Protein AF-G9K503-F1 (afdb_monomer_lite)

Foldseek 3Di:
DLLDPDVVVLLVVLVVLLVCLLVDDDPPQDDPDDVVVVVVVVVCCVVVPPPDDDPDPPPPPPCPPVNDDDPQADQDDADDDSSSLVSLLVVLVVLVVCCVPPPDPSSVLSSLLSLLVCCVSPPCLRSVSSQLNDDDDDDDDPPPRPCRLLVSLVSLLVLLPDPPNVVPVNSNVSSLSNNSNSLNSCLNPFFDDPPPPPPDPDDDDDPDDDQPNRGNDPSCRVSCVSSVVSVVVVVVVVVCVVVVNDDDDPPPPPPPPPPDDPPPDDDDDDDDDDDDDDDDDD

Sequence (282 aa):
LLGDEDPRVRHVAAAALIRLVPKLFYKCDQGQADPVVAVARDQSSVYLKLLMHETQPPSHFSVSTITRIYRGYNLLPTMTDVTVENNLSRVIAAVSRELVTSTTRALTFGCCEALCLLSTAFPVCIWSLGWHCGVPPLSASDELRKSCTVGMATMILTLLSSAWFPLDLSAHQDALILAGNLLAASAPKSLRSSWTSEEEVSPATAKQEEVWPALGDRTLVPMVEQLFSHLLKVINICAHVLDDVAPGPAIKAALPSLTNPPSLSPIRRKGKEKEPGEPASV

Organism: Mustela putorius furo (NCBI:txid9669)

Structure (mmCIF, N/CA/C/O backbone):
data_AF-G9K503-F1
#
_entry.id   AF-G9K503-F1
#
loop_
_atom_site.group_PDB
_atom_site.id
_atom_site.type_symbol
_atom_site.label_atom_id
_atom_site.label_alt_id
_atom_site.label_comp_id
_atom_site.label_asym_id
_atom_site.label_entity_id
_atom_site.label_seq_id
_atom_site.pdbx_PDB_ins_code
_atom_site.Cartn_x
_atom_site.Cartn_y
_atom_site.Cartn_z
_atom_site.occupancy
_atom_site.B_iso_or_equiv
_atom_site.auth_seq_id
_atom_site.auth_comp_id
_atom_site.auth_asym_id
_atom_site.auth_atom_id
_atom_site.pdbx_PDB_model_num
ATOM 1 N N . LEU A 1 1 ? -8.432 5.454 -14.906 1.00 96.81 1 LEU A N 1
ATOM 2 C CA . LEU A 1 1 ? -8.876 4.087 -14.550 1.00 96.81 1 LEU A CA 1
ATOM 3 C C . LEU A 1 1 ? -8.738 3.793 -13.059 1.00 96.81 1 LEU A C 1
ATOM 5 O O . LEU A 1 1 ? -9.652 3.208 -12.512 1.00 96.81 1 LEU A O 1
ATOM 9 N N . LEU A 1 2 ? -7.673 4.228 -12.367 1.00 97.62 2 LEU A N 1
ATOM 10 C CA . LEU A 1 2 ? -7.653 4.116 -10.896 1.00 97.62 2 LEU A CA 1
ATOM 11 C C . LEU A 1 2 ? -8.760 4.937 -10.211 1.00 97.62 2 LEU A C 1
ATOM 13 O O . LEU A 1 2 ? -9.269 4.519 -9.187 1.00 97.62 2 LEU A O 1
ATOM 17 N N . GLY A 1 3 ? -9.171 6.067 -10.792 1.00 97.69 3 GLY A N 1
ATOM 18 C CA . GLY A 1 3 ? -10.336 6.837 -10.337 1.00 97.69 3 GLY A CA 1
ATOM 19 C C . GLY A 1 3 ? -11.653 6.479 -11.019 1.00 97.69 3 GLY A C 1
ATOM 20 O O . GLY A 1 3 ? -12.504 7.349 -11.135 1.00 97.69 3 GLY A O 1
ATOM 21 N N . ASP A 1 4 ? -11.792 5.262 -11.549 1.00 98.19 4 ASP A N 1
ATOM 22 C CA . ASP A 1 4 ? -13.062 4.810 -12.129 1.00 98.19 4 ASP A CA 1
ATOM 23 C C . ASP A 1 4 ? -14.096 4.535 -11.028 1.00 98.19 4 ASP A C 1
ATOM 25 O O . ASP A 1 4 ? -13.736 4.087 -9.938 1.00 98.19 4 ASP A O 1
ATOM 29 N N . GLU A 1 5 ? -15.376 4.781 -11.294 1.00 96.75 5 GLU A N 1
ATOM 30 C CA . GLU A 1 5 ? -16.448 4.541 -10.323 1.00 96.75 5 GLU A CA 1
ATOM 31 C C . GLU A 1 5 ? -16.685 3.039 -10.092 1.00 96.75 5 GLU A C 1
ATOM 33 O O . GLU A 1 5 ? -17.016 2.632 -8.973 1.00 96.75 5 GLU A O 1
ATOM 38 N N . ASP A 1 6 ? -16.435 2.187 -11.095 1.00 97.56 6 ASP A N 1
ATOM 39 C CA . ASP A 1 6 ? -16.564 0.736 -10.952 1.00 97.56 6 ASP A CA 1
ATOM 40 C C . ASP A 1 6 ? -15.345 0.145 -10.204 1.00 97.56 6 ASP A C 1
ATOM 42 O O . ASP A 1 6 ? -14.221 0.180 -10.724 1.00 97.56 6 ASP A O 1
ATOM 46 N N . PRO A 1 7 ? -15.529 -0.457 -9.008 1.00 95.44 7 PRO A N 1
ATOM 47 C CA . PRO A 1 7 ? -14.434 -1.067 -8.248 1.00 95.44 7 PRO A CA 1
ATOM 48 C C . PRO A 1 7 ? -13.684 -2.150 -9.030 1.00 95.44 7 PRO A C 1
ATOM 50 O O . PRO A 1 7 ? -12.482 -2.317 -8.847 1.00 95.44 7 PRO A O 1
ATOM 53 N N . ARG A 1 8 ? -14.349 -2.859 -9.947 1.00 97.75 8 ARG A N 1
ATOM 54 C CA . ARG A 1 8 ? -13.714 -3.907 -10.760 1.00 97.75 8 ARG A CA 1
ATOM 55 C C . ARG A 1 8 ? -12.724 -3.310 -11.753 1.00 97.75 8 ARG A C 1
ATOM 57 O O . ARG A 1 8 ? -11.670 -3.892 -11.998 1.00 97.75 8 ARG A O 1
ATOM 64 N N . VAL A 1 9 ? -13.046 -2.142 -12.310 1.00 98.38 9 VAL A N 1
ATOM 65 C CA . VAL A 1 9 ? -12.157 -1.420 -13.230 1.00 98.38 9 VAL A CA 1
ATOM 66 C C . VAL A 1 9 ? -10.951 -0.876 -12.471 1.00 98.38 9 VAL A C 1
ATOM 68 O O . VAL A 1 9 ? -9.823 -1.020 -12.952 1.00 98.38 9 VAL A O 1
ATOM 71 N N . ARG A 1 10 ? -11.164 -0.329 -11.264 1.00 97.62 10 ARG A N 1
ATOM 72 C CA . ARG A 1 10 ? -10.071 0.108 -10.380 1.00 97.62 10 ARG A CA 1
ATOM 73 C C . ARG A 1 10 ? -9.120 -1.040 -10.057 1.00 97.62 10 ARG A C 1
ATOM 75 O O . ARG A 1 10 ? -7.923 -0.905 -10.310 1.00 97.62 10 ARG A O 1
ATOM 82 N N . HIS A 1 11 ? -9.661 -2.185 -9.644 1.00 97.81 11 HIS A N 1
ATOM 83 C CA . HIS A 1 11 ? -8.883 -3.378 -9.325 1.00 97.81 11 HIS A CA 1
ATOM 84 C C . HIS A 1 11 ? -8.023 -3.851 -10.506 1.00 97.81 11 HIS A C 1
ATOM 86 O O . HIS A 1 11 ? -6.820 -4.074 -10.371 1.00 97.81 11 HIS A O 1
ATOM 92 N N . VAL A 1 12 ? -8.609 -3.957 -11.705 1.00 98.44 12 VAL A N 1
ATOM 93 C CA . VAL A 1 12 ? -7.872 -4.373 -12.911 1.00 98.44 12 VAL A CA 1
ATOM 94 C C . VAL A 1 12 ? -6.778 -3.366 -13.270 1.00 98.44 12 VAL A C 1
ATOM 96 O O . VAL A 1 12 ? -5.673 -3.768 -13.640 1.00 98.44 12 VAL A O 1
ATOM 99 N N . ALA A 1 13 ? -7.048 -2.065 -13.137 1.00 98.19 13 ALA A N 1
ATOM 100 C CA . ALA A 1 13 ? -6.051 -1.025 -13.370 1.00 98.19 13 ALA A CA 1
ATOM 101 C C . ALA A 1 13 ? -4.897 -1.096 -12.355 1.00 98.19 13 ALA A C 1
ATOM 103 O O . ALA A 1 13 ? -3.733 -0.996 -12.746 1.00 98.19 13 ALA A O 1
ATOM 104 N N . ALA A 1 14 ? -5.204 -1.328 -11.079 1.00 97.56 14 ALA A N 1
ATOM 105 C CA . ALA A 1 14 ? -4.226 -1.509 -10.014 1.00 97.56 14 ALA A CA 1
ATOM 106 C C . ALA A 1 14 ? -3.357 -2.759 -10.252 1.00 97.56 14 ALA A C 1
ATOM 108 O O . ALA A 1 14 ? -2.127 -2.679 -10.249 1.00 97.56 14 ALA A O 1
ATOM 109 N N . ALA A 1 15 ? -3.972 -3.897 -10.583 1.00 97.12 15 ALA A N 1
ATOM 110 C CA . ALA A 1 15 ? -3.269 -5.135 -10.917 1.00 97.12 15 ALA A CA 1
ATOM 111 C C . ALA A 1 15 ? -2.398 -5.011 -12.182 1.00 97.12 15 ALA A C 1
ATOM 113 O O . ALA A 1 15 ? -1.331 -5.626 -12.279 1.00 97.12 15 ALA A O 1
ATOM 114 N N . ALA A 1 16 ? -2.811 -4.197 -13.159 1.00 98.12 16 ALA A N 1
ATOM 115 C CA . ALA A 1 16 ? -2.018 -3.940 -14.358 1.00 98.12 16 ALA A CA 1
ATOM 116 C C . ALA A 1 16 ? -0.695 -3.226 -14.039 1.00 98.12 16 ALA A C 1
ATOM 118 O O . ALA A 1 16 ? 0.314 -3.537 -14.674 1.00 98.12 16 ALA A O 1
ATOM 119 N N . LEU A 1 17 ? -0.655 -2.342 -13.032 1.00 97.69 17 LEU A N 1
ATOM 120 C CA . LEU A 1 17 ? 0.583 -1.668 -12.621 1.00 97.69 17 LEU A CA 1
ATOM 121 C C . LEU A 1 17 ? 1.660 -2.663 -12.183 1.00 97.69 17 LEU A C 1
ATOM 123 O O . LEU A 1 17 ? 2.812 -2.517 -12.587 1.00 97.69 17 LEU A O 1
ATOM 127 N N . ILE A 1 18 ? 1.283 -3.725 -11.463 1.00 97.44 18 ILE A N 1
ATOM 128 C CA . ILE A 1 18 ? 2.214 -4.786 -11.048 1.00 97.44 18 ILE A CA 1
ATOM 129 C C . ILE A 1 18 ? 2.904 -5.417 -12.265 1.00 97.44 18 ILE A C 1
ATOM 131 O O . ILE A 1 18 ? 4.104 -5.682 -12.255 1.00 97.44 18 ILE A O 1
ATOM 135 N N . ARG A 1 19 ? 2.142 -5.638 -13.341 1.00 96.38 19 ARG A N 1
ATOM 136 C CA . ARG A 1 19 ? 2.630 -6.261 -14.581 1.00 96.38 19 ARG A CA 1
ATOM 137 C C . ARG A 1 19 ? 3.433 -5.298 -15.452 1.00 96.38 19 ARG A C 1
ATOM 139 O O . ARG A 1 19 ? 4.241 -5.756 -16.260 1.00 96.38 19 ARG A O 1
ATOM 146 N N . LEU A 1 20 ? 3.179 -3.996 -15.325 1.00 96.25 20 LEU A N 1
ATOM 147 C CA . LEU A 1 20 ? 3.842 -2.952 -16.098 1.00 96.25 20 LEU A CA 1
ATOM 148 C C . LEU A 1 20 ? 5.212 -2.598 -15.529 1.00 96.25 20 LEU A C 1
ATOM 150 O O . LEU A 1 20 ? 6.143 -2.468 -16.314 1.00 96.25 20 LEU A O 1
ATOM 154 N N . VAL A 1 21 ? 5.358 -2.488 -14.204 1.00 95.75 21 VAL A N 1
ATOM 155 C CA . VAL A 1 21 ? 6.600 -2.037 -13.540 1.00 95.75 21 VAL A CA 1
ATOM 156 C C . VAL A 1 21 ? 7.876 -2.715 -14.084 1.00 95.75 21 VAL A C 1
ATOM 158 O O . VAL A 1 21 ? 8.804 -1.991 -14.450 1.00 95.75 21 VAL A O 1
ATOM 161 N N . PRO A 1 22 ? 7.950 -4.053 -14.250 1.00 92.75 22 PRO A N 1
ATOM 162 C CA . PRO A 1 22 ? 9.159 -4.707 -14.768 1.00 92.75 22 PRO A CA 1
ATOM 163 C C . PRO A 1 22 ? 9.435 -4.445 -16.256 1.00 92.75 22 PRO A C 1
ATOM 165 O O . PRO A 1 22 ? 10.523 -4.736 -16.736 1.00 92.75 22 PRO A O 1
ATOM 168 N N . LYS A 1 23 ? 8.446 -3.934 -16.999 1.00 91.25 23 LYS A N 1
ATOM 169 C CA . LYS A 1 23 ? 8.458 -3.792 -18.464 1.00 91.25 23 LYS A CA 1
ATOM 170 C C . LYS A 1 23 ? 8.551 -2.343 -18.938 1.00 91.25 23 LYS A C 1
ATOM 172 O O . LYS A 1 23 ? 8.524 -2.093 -20.141 1.00 91.25 23 LYS A O 1
ATOM 177 N N . LEU A 1 24 ? 8.611 -1.384 -18.015 1.00 90.88 24 LEU A N 1
ATOM 178 C CA . LEU A 1 24 ? 8.797 0.020 -18.364 1.00 90.88 24 LEU A CA 1
ATOM 179 C C . LEU A 1 24 ? 10.253 0.274 -18.766 1.00 90.88 24 LEU A C 1
ATOM 181 O O . LEU A 1 24 ? 11.187 -0.272 -18.182 1.00 90.88 24 LEU A O 1
ATOM 185 N N . PHE A 1 25 ? 10.437 1.128 -19.768 1.00 88.62 25 PHE A N 1
ATOM 186 C CA . PHE A 1 25 ? 11.748 1.573 -20.218 1.00 88.62 25 PHE A CA 1
ATOM 187 C C . PHE A 1 25 ? 11.814 3.096 -20.170 1.00 88.62 25 PHE A C 1
ATOM 189 O O . PHE A 1 25 ? 10.993 3.778 -20.789 1.00 88.62 25 PHE A O 1
ATOM 196 N N . TYR A 1 26 ? 12.828 3.624 -19.485 1.00 85.44 26 TYR A N 1
ATOM 197 C CA . TYR A 1 26 ? 13.148 5.046 -19.483 1.00 85.44 26 TYR A CA 1
ATOM 198 C C . TYR A 1 26 ? 14.586 5.262 -19.949 1.00 85.44 26 TYR A C 1
ATOM 200 O O . TYR A 1 26 ? 15.530 4.676 -19.424 1.00 85.44 26 TYR A O 1
ATOM 208 N N . LYS A 1 27 ? 14.763 6.180 -20.906 1.00 79.69 27 LYS A N 1
ATOM 209 C CA . LYS A 1 27 ? 16.074 6.495 -21.503 1.00 79.69 27 LYS A CA 1
ATOM 210 C C . LYS A 1 27 ? 17.121 6.981 -20.492 1.00 79.69 27 LYS A C 1
ATOM 212 O O . LYS A 1 27 ? 18.307 6.930 -20.784 1.00 79.69 27 LYS A O 1
ATOM 217 N N . CYS A 1 28 ? 16.696 7.498 -19.339 1.00 77.19 28 CYS A N 1
ATOM 218 C CA . CYS A 1 28 ? 17.584 8.073 -18.330 1.00 77.19 28 CYS A CA 1
ATOM 219 C C . CYS A 1 28 ? 18.155 7.058 -17.327 1.00 77.19 28 CYS A C 1
ATOM 221 O O . CYS A 1 28 ? 19.000 7.445 -16.527 1.00 77.19 28 CYS A O 1
ATOM 223 N N . ASP A 1 29 ? 17.723 5.793 -17.350 1.00 74.19 29 ASP A N 1
ATOM 224 C CA . ASP A 1 29 ? 18.116 4.820 -16.323 1.00 74.19 29 ASP A CA 1
ATOM 225 C C . ASP A 1 29 ? 19.523 4.247 -16.509 1.00 74.19 29 ASP A C 1
ATOM 227 O O . ASP A 1 29 ? 20.137 3.822 -15.533 1.00 74.19 29 ASP A O 1
ATOM 231 N N . GLN A 1 30 ? 20.052 4.237 -17.736 1.00 64.56 30 GLN A N 1
ATOM 232 C CA . GLN A 1 30 ? 21.398 3.741 -18.027 1.00 64.56 30 GLN A CA 1
ATOM 233 C C . GLN A 1 30 ? 22.035 4.553 -19.162 1.00 64.56 30 GLN A C 1
ATOM 235 O O . GLN A 1 30 ? 21.428 4.765 -20.214 1.00 64.56 30 GLN A O 1
ATOM 240 N N . GLY A 1 31 ? 23.275 5.008 -18.959 1.00 55.09 31 GLY A N 1
ATOM 241 C CA . GLY A 1 31 ? 24.055 5.643 -20.020 1.00 55.09 31 GLY A CA 1
ATOM 242 C C . GLY A 1 31 ? 24.298 4.646 -21.155 1.00 55.09 31 GLY A C 1
ATOM 243 O O . GLY A 1 31 ? 24.784 3.553 -20.894 1.00 55.09 31 GLY A O 1
ATOM 244 N N . GLN A 1 32 ? 23.966 5.031 -22.393 1.00 53.22 32 GLN A N 1
ATOM 245 C CA . GLN A 1 32 ? 24.010 4.197 -23.613 1.00 53.22 32 GLN A CA 1
ATOM 246 C C . GLN A 1 32 ? 22.879 3.156 -23.783 1.00 53.22 32 GLN A C 1
ATOM 248 O O . GLN A 1 32 ? 22.974 2.311 -24.667 1.00 53.22 32 GLN A O 1
ATOM 253 N N . ALA A 1 33 ? 21.789 3.203 -23.005 1.00 62.94 33 ALA A N 1
ATOM 254 C CA . ALA A 1 33 ? 20.673 2.272 -23.200 1.00 62.94 33 ALA A CA 1
ATOM 255 C C . ALA A 1 33 ? 19.685 2.752 -24.276 1.00 62.94 33 ALA A C 1
ATOM 257 O O . ALA A 1 33 ? 18.939 3.717 -24.091 1.00 62.94 33 ALA A O 1
ATOM 258 N N . ASP A 1 34 ? 19.646 2.036 -25.396 1.00 79.31 34 ASP A N 1
ATOM 259 C CA . ASP A 1 34 ? 18.556 2.100 -26.365 1.00 79.31 34 ASP A CA 1
ATOM 260 C C . ASP A 1 34 ? 17.465 1.042 -26.040 1.00 79.31 34 ASP A C 1
ATOM 262 O O . ASP A 1 34 ? 17.713 0.090 -25.289 1.00 79.31 34 ASP A O 1
ATOM 266 N N . PRO A 1 35 ? 16.232 1.182 -26.567 1.00 83.38 35 PRO A N 1
ATOM 267 C CA . PRO A 1 35 ? 15.170 0.196 -26.351 1.00 83.38 35 PRO A CA 1
ATOM 268 C C . PRO A 1 35 ? 15.521 -1.222 -26.828 1.00 83.38 35 PRO A C 1
ATOM 270 O O . PRO A 1 35 ? 14.981 -2.192 -26.298 1.00 83.38 35 PRO A O 1
ATOM 273 N N . VAL A 1 36 ? 16.413 -1.362 -27.813 1.00 86.69 36 VAL A N 1
ATOM 274 C CA . VAL A 1 36 ? 16.868 -2.658 -28.336 1.00 86.69 36 VAL A CA 1
ATOM 275 C C . VAL A 1 36 ? 17.711 -3.375 -27.286 1.00 86.69 36 VAL A C 1
ATOM 277 O O . VAL A 1 36 ? 17.488 -4.559 -27.049 1.00 86.69 36 VAL A O 1
ATOM 280 N N . VAL A 1 37 ? 18.602 -2.669 -26.585 1.00 85.31 37 VAL A N 1
ATOM 281 C CA . VAL A 1 37 ? 19.390 -3.210 -25.464 1.00 85.31 37 VAL A CA 1
ATOM 282 C C . VAL A 1 37 ? 18.480 -3.668 -24.322 1.00 85.31 37 VAL A C 1
ATOM 284 O O . VAL A 1 37 ? 18.704 -4.734 -23.750 1.00 85.31 37 VAL A O 1
ATOM 287 N N . ALA A 1 38 ? 17.419 -2.915 -24.015 1.00 84.44 38 ALA A N 1
ATOM 288 C CA . ALA A 1 38 ? 16.446 -3.311 -22.994 1.00 84.44 38 ALA A CA 1
ATOM 289 C C . ALA A 1 38 ? 15.707 -4.609 -23.369 1.00 84.44 38 ALA A C 1
ATOM 291 O O . ALA A 1 38 ? 15.605 -5.519 -22.546 1.00 84.44 38 ALA A O 1
ATOM 292 N N . VAL A 1 39 ? 15.257 -4.732 -24.624 1.00 85.50 39 VAL A N 1
ATOM 293 C CA . VAL A 1 39 ? 14.631 -5.963 -25.139 1.00 85.50 39 VAL A CA 1
ATOM 294 C C . VAL A 1 39 ? 15.630 -7.122 -25.157 1.00 85.50 39 VAL A C 1
ATOM 296 O O . VAL A 1 39 ? 15.295 -8.228 -24.739 1.00 85.50 39 VAL A O 1
ATOM 299 N N . ALA A 1 40 ? 16.870 -6.882 -25.586 1.00 86.50 40 ALA A N 1
ATOM 300 C CA . ALA A 1 40 ? 17.919 -7.896 -25.599 1.00 86.50 40 ALA A CA 1
ATOM 301 C C . ALA A 1 40 ? 18.222 -8.419 -24.188 1.00 86.50 40 ALA A C 1
ATOM 303 O O . ALA A 1 40 ? 18.389 -9.626 -24.013 1.00 86.50 40 ALA A O 1
ATOM 304 N N . ARG A 1 41 ? 18.241 -7.545 -23.173 1.00 84.38 41 ARG A N 1
ATOM 305 C CA . ARG A 1 41 ? 18.397 -7.924 -21.761 1.00 84.38 41 ARG A CA 1
ATOM 306 C C . ARG A 1 41 ? 17.240 -8.795 -21.271 1.00 84.38 41 ARG A C 1
ATOM 308 O O . ARG A 1 41 ? 17.502 -9.823 -20.650 1.00 84.38 41 ARG A O 1
ATOM 315 N N . ASP A 1 42 ? 15.998 -8.411 -21.564 1.00 84.56 42 ASP A N 1
ATOM 316 C CA . ASP A 1 42 ? 14.805 -9.187 -21.193 1.00 84.56 42 ASP A CA 1
ATOM 317 C C . ASP A 1 42 ? 14.869 -10.604 -21.783 1.00 84.56 42 ASP A C 1
ATOM 319 O O . ASP A 1 42 ? 14.830 -11.589 -21.045 1.00 84.56 42 ASP A O 1
ATOM 323 N N . GLN A 1 43 ? 15.127 -10.718 -23.090 1.00 87.12 43 GLN A N 1
ATOM 324 C CA . GLN A 1 43 ? 15.284 -12.011 -23.762 1.00 87.12 43 GLN A CA 1
ATOM 325 C C . GLN A 1 43 ? 16.464 -12.818 -23.202 1.00 87.12 43 GLN A C 1
ATOM 327 O O . GLN A 1 43 ? 16.328 -14.008 -22.915 1.00 87.12 43 GLN A O 1
ATOM 332 N N . SER A 1 44 ? 17.616 -12.177 -22.985 1.00 86.88 44 SER A N 1
ATOM 333 C CA . SER A 1 44 ? 18.808 -12.841 -22.445 1.00 86.88 44 SER A CA 1
ATOM 334 C C . SER A 1 44 ? 18.560 -13.409 -21.050 1.00 86.88 44 SER A C 1
ATOM 336 O O . SER A 1 44 ? 19.010 -14.510 -20.758 1.00 86.88 44 SER A O 1
ATOM 338 N N . SER A 1 45 ? 17.806 -12.712 -20.197 1.00 84.44 45 SER A N 1
ATOM 339 C CA . SER A 1 45 ? 17.510 -13.176 -18.835 1.00 84.44 45 SER A CA 1
ATOM 340 C C . SER A 1 45 ? 16.701 -14.480 -18.791 1.00 84.44 45 SER A C 1
ATOM 342 O O . SER A 1 45 ? 16.851 -15.269 -17.857 1.00 84.44 45 SER A O 1
ATOM 344 N N . VAL A 1 46 ? 15.881 -14.729 -19.819 1.00 85.69 46 VAL A N 1
ATOM 345 C CA . VAL A 1 46 ? 15.064 -15.942 -19.949 1.00 85.69 46 VAL A CA 1
ATOM 346 C C . VAL A 1 46 ? 15.906 -17.113 -20.448 1.00 85.69 46 VAL A C 1
ATOM 348 O O . VAL A 1 46 ? 15.845 -18.200 -19.875 1.00 85.69 46 VAL A O 1
ATOM 351 N N . TYR A 1 47 ? 16.703 -16.901 -21.498 1.00 87.06 47 TYR A N 1
ATOM 352 C CA . TYR A 1 47 ? 17.432 -17.985 -22.167 1.00 87.06 47 TYR A CA 1
ATOM 353 C C . TYR A 1 47 ? 18.828 -18.251 -21.593 1.00 87.06 47 TYR A C 1
ATOM 355 O O . TYR A 1 47 ? 19.341 -19.358 -21.736 1.00 87.06 47 TYR A O 1
ATOM 363 N N . LEU A 1 48 ? 19.441 -17.267 -20.931 1.00 86.88 48 LEU A N 1
ATOM 364 C CA . LEU A 1 48 ? 20.809 -17.326 -20.401 1.00 86.88 48 LEU A CA 1
ATOM 365 C C . LEU A 1 48 ? 20.830 -17.268 -18.869 1.00 86.88 48 LEU A C 1
ATOM 367 O O . LEU A 1 48 ? 21.721 -16.667 -18.266 1.00 86.88 48 LEU A O 1
ATOM 371 N N . LYS A 1 49 ? 19.842 -17.887 -18.212 1.00 83.12 49 LYS A N 1
ATOM 372 C CA . LYS A 1 49 ? 19.836 -17.998 -16.752 1.00 83.12 49 LYS A CA 1
ATOM 373 C C . LYS A 1 49 ? 21.020 -18.854 -16.303 1.00 83.12 49 LYS A C 1
ATOM 375 O O . LYS A 1 49 ? 21.168 -19.989 -16.749 1.00 83.12 49 LYS A O 1
ATOM 380 N N . LEU A 1 50 ? 21.844 -18.316 -15.402 1.00 80.56 50 LEU A N 1
ATOM 381 C CA . LEU A 1 50 ? 22.977 -19.038 -14.830 1.00 80.56 50 LEU A CA 1
ATOM 382 C C . LEU A 1 50 ? 22.481 -20.336 -14.168 1.00 80.56 50 LEU A C 1
ATOM 384 O O . LEU A 1 50 ? 21.793 -20.299 -13.149 1.00 80.56 50 LEU A O 1
ATOM 388 N N . LEU A 1 51 ? 22.832 -21.483 -14.753 1.00 78.88 51 LEU A N 1
ATOM 389 C CA . LEU A 1 51 ? 22.501 -22.816 -14.239 1.00 78.88 51 LEU A CA 1
ATOM 390 C C . LEU A 1 51 ? 23.489 -23.235 -13.140 1.00 78.88 51 LEU A C 1
ATOM 392 O O . LEU A 1 51 ? 24.106 -24.294 -13.211 1.00 78.88 51 LEU A O 1
ATOM 396 N N . MET A 1 52 ? 23.670 -22.386 -12.130 1.00 75.50 52 MET A N 1
ATOM 397 C CA . MET A 1 52 ? 24.393 -22.747 -10.915 1.00 75.50 52 MET A CA 1
ATOM 398 C C . MET A 1 52 ? 23.380 -23.027 -9.813 1.00 75.50 52 MET A C 1
ATOM 400 O O . MET A 1 52 ? 22.616 -22.151 -9.417 1.00 75.50 52 MET A O 1
ATOM 404 N N . HIS A 1 53 ? 23.370 -24.264 -9.326 1.00 65.50 53 HIS A N 1
ATOM 405 C CA . HIS A 1 53 ? 22.708 -24.597 -8.077 1.00 65.50 53 HIS A CA 1
ATOM 406 C C . HIS A 1 53 ? 23.726 -24.367 -6.968 1.00 65.50 53 HIS A C 1
ATOM 408 O O . HIS A 1 53 ? 24.702 -25.111 -6.859 1.00 65.50 53 HIS A O 1
ATOM 414 N N . GLU A 1 54 ? 23.530 -23.328 -6.162 1.00 59.03 54 GLU A N 1
ATOM 415 C CA . GLU A 1 54 ? 24.310 -23.174 -4.942 1.00 59.03 54 GLU A CA 1
ATOM 416 C C . GLU A 1 54 ? 23.977 -24.383 -4.058 1.00 59.03 54 GLU A C 1
ATOM 418 O O . GLU A 1 54 ? 22.832 -24.587 -3.651 1.00 59.03 54 GLU A O 1
ATOM 423 N N . THR A 1 55 ? 24.940 -25.285 -3.860 1.00 50.75 55 THR A N 1
ATOM 424 C CA . THR A 1 55 ? 24.802 -26.363 -2.880 1.00 50.75 55 THR A CA 1
ATOM 425 C C . THR A 1 55 ? 24.689 -25.695 -1.524 1.00 50.75 55 THR A C 1
ATOM 427 O O . THR A 1 55 ? 25.686 -25.228 -0.976 1.00 50.75 55 THR A O 1
ATOM 430 N N . GLN A 1 56 ? 23.455 -25.593 -1.039 1.00 49.12 56 GLN A N 1
ATOM 431 C CA . GLN A 1 56 ? 23.121 -25.014 0.249 1.00 49.12 56 GLN A CA 1
ATOM 432 C C . GLN A 1 56 ? 24.072 -25.605 1.302 1.00 49.12 56 GLN A C 1
ATOM 434 O O . GLN A 1 56 ? 24.167 -26.835 1.392 1.00 49.12 56 GLN A O 1
ATOM 439 N N . PRO A 1 57 ? 24.839 -24.785 2.044 1.00 45.59 57 PRO A N 1
ATOM 440 C CA . PRO A 1 57 ? 25.777 -25.323 3.012 1.00 45.59 57 PRO A CA 1
ATOM 441 C C . PRO A 1 57 ? 24.995 -26.182 4.021 1.00 45.59 57 PRO A C 1
ATOM 443 O O . PRO A 1 57 ? 23.927 -25.758 4.477 1.00 45.59 57 PRO A O 1
ATOM 446 N N . PRO A 1 58 ? 25.495 -27.375 4.397 1.00 49.12 58 PRO A N 1
ATOM 447 C CA . PRO A 1 58 ? 24.803 -28.314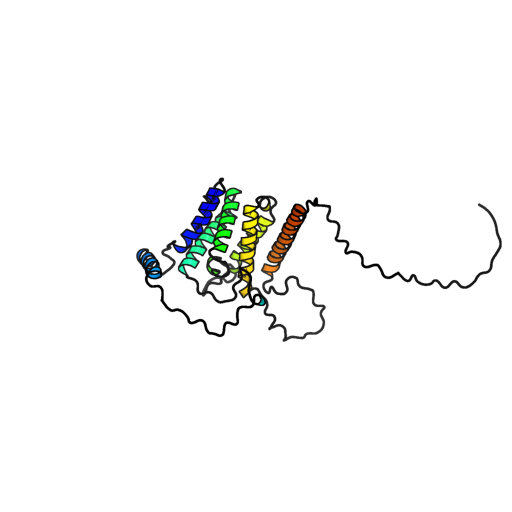 5.290 1.00 49.12 58 PRO A CA 1
ATOM 448 C C . PRO A 1 58 ? 24.581 -27.786 6.725 1.00 49.12 58 PRO A C 1
ATOM 450 O O . PRO A 1 58 ? 24.154 -28.532 7.600 1.00 49.12 58 PRO A O 1
ATOM 453 N N . SER A 1 59 ? 24.858 -26.505 6.984 1.00 47.75 59 SER A N 1
ATOM 454 C CA . SER A 1 59 ? 24.769 -25.836 8.281 1.00 47.75 59 SER A CA 1
ATOM 455 C C . SER A 1 59 ? 23.556 -24.915 8.451 1.00 47.75 59 SER A C 1
ATOM 457 O O . SER A 1 59 ? 23.461 -24.245 9.481 1.00 47.75 59 SER A O 1
ATOM 459 N N . HIS A 1 60 ? 22.589 -24.894 7.526 1.00 45.84 60 HIS A N 1
ATOM 460 C CA . HIS A 1 60 ? 21.279 -24.322 7.847 1.00 45.84 60 HIS A CA 1
ATOM 461 C C . HIS A 1 60 ? 20.548 -25.263 8.804 1.00 45.84 60 HIS A C 1
ATOM 463 O O . HIS A 1 60 ? 19.741 -26.102 8.409 1.00 45.84 60 HIS A O 1
ATOM 469 N N . PHE A 1 61 ? 20.860 -25.104 10.090 1.00 43.97 61 PHE A N 1
ATOM 470 C CA . PHE A 1 61 ? 19.994 -25.487 11.191 1.00 43.97 61 PHE A CA 1
ATOM 471 C C . PHE A 1 61 ? 18.566 -25.123 10.782 1.00 43.97 61 PHE A C 1
ATOM 473 O O . PHE A 1 61 ? 18.296 -23.952 10.500 1.00 43.97 61 PHE A O 1
ATOM 480 N N . SER A 1 62 ? 17.709 -26.141 10.642 1.00 46.91 62 SER A N 1
ATOM 481 C CA . SER A 1 62 ? 16.293 -26.013 10.297 1.00 46.91 62 SER A CA 1
ATOM 482 C C . SER A 1 62 ? 15.748 -24.755 10.954 1.00 46.91 62 SER A C 1
ATOM 484 O O . SER A 1 62 ? 15.733 -24.697 12.183 1.00 46.91 62 SER A O 1
ATOM 486 N N . VAL A 1 63 ? 15.397 -23.738 10.153 1.00 45.97 63 VAL A N 1
ATOM 487 C CA . VAL A 1 63 ? 14.925 -22.434 10.638 1.00 45.97 63 VAL A CA 1
ATOM 488 C C . VAL A 1 63 ? 13.768 -22.709 11.585 1.00 45.97 63 VAL A C 1
ATOM 490 O O . VAL A 1 63 ? 12.653 -23.011 11.156 1.00 45.97 63 VAL A O 1
ATOM 493 N N . SER A 1 64 ? 14.072 -22.698 12.882 1.00 46.62 64 SER A N 1
ATOM 494 C CA . SER A 1 64 ? 13.096 -22.916 13.932 1.00 46.62 64 SER A CA 1
ATOM 495 C C . SER A 1 64 ? 12.023 -21.856 13.749 1.00 46.62 64 SER A C 1
ATOM 497 O O . SER A 1 64 ? 12.335 -20.698 13.468 1.00 46.62 64 SER A O 1
ATOM 499 N N . THR A 1 65 ? 10.753 -22.218 13.914 1.00 52.25 65 THR A N 1
ATOM 500 C CA . THR A 1 65 ? 9.629 -21.270 13.864 1.00 52.25 65 THR A CA 1
ATOM 501 C C . THR A 1 65 ? 9.868 -20.045 14.768 1.00 52.25 65 THR A C 1
ATOM 503 O O . THR A 1 65 ? 9.320 -18.980 14.508 1.00 52.25 65 THR A O 1
ATOM 506 N N . ILE A 1 66 ? 10.748 -20.176 15.770 1.00 55.22 66 ILE A N 1
ATOM 507 C CA . ILE A 1 66 ? 11.185 -19.140 16.714 1.00 55.22 66 ILE A CA 1
ATOM 508 C C . ILE A 1 66 ? 12.040 -18.031 16.063 1.00 55.22 66 ILE A C 1
ATOM 510 O O . ILE A 1 66 ? 11.963 -16.889 16.501 1.00 55.22 66 ILE A O 1
ATOM 514 N N . THR A 1 67 ? 12.833 -18.310 15.019 1.00 64.44 67 THR A N 1
ATOM 515 C CA . THR A 1 67 ? 13.700 -17.302 14.361 1.00 64.44 67 THR A CA 1
ATOM 516 C C . THR A 1 67 ? 13.093 -16.706 13.087 1.00 64.44 67 THR A C 1
ATOM 518 O O . THR A 1 67 ? 13.747 -15.932 12.387 1.00 64.44 67 THR A O 1
ATOM 521 N N . ARG A 1 68 ? 11.837 -17.043 12.762 1.00 72.62 68 ARG A N 1
ATOM 522 C CA . ARG A 1 68 ? 11.154 -16.546 11.562 1.00 72.62 68 ARG A CA 1
ATOM 523 C C . ARG A 1 68 ? 10.647 -15.116 11.776 1.00 72.62 68 ARG A C 1
ATOM 525 O O . ARG A 1 68 ? 9.755 -14.881 12.585 1.00 72.62 68 ARG A O 1
ATOM 532 N N . ILE A 1 69 ? 11.161 -14.179 10.984 1.00 80.44 69 ILE A N 1
ATOM 533 C CA . ILE A 1 69 ? 10.624 -12.814 10.898 1.00 80.44 69 ILE A CA 1
ATOM 534 C C . ILE A 1 69 ? 9.297 -12.793 10.118 1.00 80.44 69 ILE A C 1
ATOM 536 O O . ILE A 1 69 ? 9.096 -13.582 9.191 1.00 80.44 69 ILE A O 1
ATOM 540 N N . TYR A 1 70 ? 8.370 -11.914 10.509 1.00 84.81 70 TYR A N 1
ATOM 541 C CA . TYR A 1 70 ? 7.051 -11.801 9.874 1.00 84.81 70 TYR A CA 1
ATOM 542 C C . TYR A 1 70 ? 7.142 -11.241 8.440 1.00 84.81 70 TYR A C 1
ATOM 544 O O . TYR A 1 70 ? 8.081 -10.518 8.099 1.00 84.81 70 TYR A O 1
ATOM 552 N N . ARG A 1 71 ? 6.143 -11.555 7.599 1.00 80.06 71 ARG A N 1
ATOM 553 C CA . ARG A 1 71 ? 6.040 -11.044 6.220 1.00 80.06 71 ARG A CA 1
ATOM 554 C C . ARG A 1 71 ? 6.016 -9.508 6.234 1.00 80.06 71 ARG A C 1
ATOM 556 O O . ARG A 1 71 ? 5.137 -8.916 6.844 1.00 80.06 71 ARG A O 1
ATOM 563 N N . GLY A 1 72 ? 7.004 -8.875 5.606 1.00 80.62 72 GLY A N 1
ATOM 564 C CA . GLY A 1 72 ? 7.163 -7.412 5.599 1.00 80.62 72 GLY A CA 1
ATOM 565 C C . GLY A 1 72 ? 8.473 -6.919 6.218 1.00 80.62 72 GLY A C 1
ATOM 566 O O . GLY A 1 72 ? 8.889 -5.802 5.931 1.00 80.62 72 GLY A O 1
ATOM 567 N N . TYR A 1 73 ? 9.179 -7.761 6.976 1.00 84.44 73 TYR A N 1
ATOM 568 C CA . TYR A 1 73 ? 10.525 -7.460 7.467 1.00 84.44 73 TYR A CA 1
ATOM 569 C C . TYR A 1 73 ? 11.589 -8.134 6.604 1.00 84.44 73 TYR A C 1
ATOM 571 O O . TYR A 1 73 ? 11.415 -9.265 6.154 1.00 84.44 73 TYR A O 1
ATOM 579 N N . ASN A 1 74 ? 12.714 -7.450 6.415 1.00 84.50 74 ASN A N 1
ATOM 580 C CA . ASN A 1 74 ? 13.915 -8.033 5.838 1.00 84.50 74 ASN A CA 1
ATOM 581 C C . ASN A 1 74 ? 15.145 -7.375 6.465 1.00 84.50 74 ASN A C 1
ATOM 583 O O . ASN A 1 74 ? 15.291 -6.162 6.381 1.00 84.50 74 ASN A O 1
ATOM 587 N N . LEU A 1 75 ? 15.997 -8.169 7.113 1.00 80.00 75 LEU A N 1
ATOM 588 C CA . LEU A 1 75 ? 17.194 -7.692 7.816 1.00 80.00 75 LEU A CA 1
ATOM 589 C C . LEU A 1 75 ? 18.483 -7.915 7.009 1.00 80.00 75 LEU A C 1
ATOM 591 O O . LEU A 1 75 ? 19.553 -7.496 7.442 1.00 80.00 75 LEU A O 1
ATOM 595 N N . LEU A 1 76 ? 18.397 -8.591 5.859 1.00 78.75 76 LEU A N 1
ATOM 596 C CA . LEU A 1 76 ? 19.546 -8.919 5.021 1.00 78.75 76 LEU A CA 1
ATOM 597 C C . LEU A 1 76 ? 19.728 -7.857 3.922 1.00 78.75 76 LEU A C 1
ATOM 599 O O . LEU A 1 76 ? 18.726 -7.380 3.381 1.00 78.75 76 LEU A O 1
ATOM 603 N N . PRO A 1 77 ? 20.972 -7.505 3.535 1.00 72.31 77 PRO A N 1
ATOM 604 C CA . PRO A 1 77 ? 21.203 -6.701 2.342 1.00 72.31 77 PRO A CA 1
ATOM 605 C C . PRO A 1 77 ? 20.603 -7.378 1.105 1.00 72.31 77 PRO A C 1
ATOM 607 O O . PRO A 1 77 ? 20.898 -8.535 0.804 1.00 72.31 77 PRO A O 1
ATOM 610 N N . THR A 1 78 ? 19.771 -6.640 0.374 1.00 74.00 78 THR A N 1
ATOM 611 C CA . THR A 1 78 ? 19.163 -7.086 -0.881 1.00 74.00 78 THR A CA 1
ATOM 612 C C . THR A 1 78 ? 19.858 -6.454 -2.073 1.00 74.00 78 THR A C 1
ATOM 614 O O . THR A 1 78 ? 19.930 -5.235 -2.195 1.00 74.00 78 THR A O 1
ATOM 617 N N . MET A 1 79 ? 20.342 -7.298 -2.982 1.00 78.44 79 MET A N 1
ATOM 618 C CA . MET A 1 79 ? 20.756 -6.880 -4.320 1.00 78.44 79 MET A CA 1
ATOM 619 C C . MET A 1 79 ? 19.507 -6.841 -5.208 1.00 78.44 79 MET A C 1
ATOM 621 O O . MET A 1 79 ? 19.014 -7.890 -5.624 1.00 78.44 79 MET A O 1
ATOM 625 N N . THR A 1 80 ? 18.962 -5.648 -5.450 1.00 85.56 80 THR A N 1
ATOM 626 C CA . THR A 1 80 ? 17.810 -5.431 -6.340 1.00 85.56 80 THR A CA 1
ATOM 627 C C . THR A 1 80 ? 18.246 -4.943 -7.719 1.00 85.56 80 THR A C 1
ATOM 629 O O . THR A 1 80 ? 19.318 -4.364 -7.898 1.00 85.56 80 THR A O 1
ATOM 632 N N . ASP A 1 81 ? 17.411 -5.197 -8.728 1.00 88.12 81 ASP A N 1
ATOM 633 C CA . ASP A 1 81 ? 17.637 -4.689 -10.080 1.00 88.12 81 ASP A CA 1
ATOM 634 C C . ASP A 1 81 ? 17.355 -3.182 -10.125 1.00 88.12 81 ASP A C 1
ATOM 636 O O . ASP A 1 81 ? 16.206 -2.753 -10.008 1.00 88.12 81 ASP A O 1
ATOM 640 N N . VAL A 1 82 ? 18.402 -2.381 -10.338 1.00 88.12 82 VAL A N 1
ATOM 641 C CA . VAL A 1 82 ? 18.322 -0.912 -10.388 1.00 88.12 82 VAL A CA 1
ATOM 642 C C . VAL A 1 82 ? 17.311 -0.396 -11.416 1.00 88.12 82 VAL A C 1
ATOM 644 O O . VAL A 1 82 ? 16.666 0.626 -11.194 1.00 88.12 82 VAL A O 1
ATOM 647 N N . THR A 1 83 ? 17.123 -1.101 -12.536 1.00 88.88 83 THR A N 1
ATOM 648 C CA . THR A 1 83 ? 16.159 -0.688 -13.562 1.00 88.88 83 THR A CA 1
ATOM 649 C C . THR A 1 83 ? 14.731 -0.836 -13.044 1.00 88.88 83 THR A C 1
ATOM 651 O O . THR A 1 83 ? 13.911 0.066 -13.213 1.00 88.88 83 THR A O 1
ATOM 654 N N . VAL A 1 84 ? 14.439 -1.943 -12.359 1.00 91.38 84 VAL A N 1
ATOM 655 C CA . VAL A 1 84 ? 13.117 -2.183 -11.768 1.00 91.38 84 VAL A CA 1
ATOM 656 C C . VAL A 1 84 ? 12.879 -1.255 -10.574 1.00 91.38 84 VAL A C 1
ATOM 658 O O . VAL A 1 84 ? 11.778 -0.727 -10.453 1.00 91.38 84 VAL A O 1
ATOM 661 N N . GLU A 1 85 ? 13.901 -0.970 -9.758 1.00 92.19 85 GLU A N 1
ATOM 662 C CA . GLU A 1 85 ? 13.833 0.040 -8.685 1.00 92.19 85 GLU A CA 1
ATOM 663 C C . GLU A 1 85 ? 13.438 1.417 -9.232 1.00 92.19 85 GLU A C 1
ATOM 665 O O . GLU A 1 85 ? 12.511 2.049 -8.725 1.00 92.19 85 GLU A O 1
ATOM 670 N N . ASN A 1 86 ? 14.084 1.873 -10.310 1.00 91.56 86 ASN A N 1
ATOM 671 C CA . ASN A 1 86 ? 13.783 3.169 -10.918 1.00 91.56 86 ASN A CA 1
ATOM 672 C C . ASN A 1 86 ? 12.372 3.210 -11.526 1.00 91.56 86 ASN A C 1
ATOM 674 O O . ASN A 1 86 ? 11.658 4.209 -11.388 1.00 91.56 86 ASN A O 1
ATOM 678 N N . ASN A 1 87 ? 11.941 2.130 -12.182 1.00 94.00 87 ASN A N 1
ATOM 679 C CA . ASN A 1 87 ? 10.581 2.007 -12.708 1.00 94.00 87 ASN A CA 1
ATOM 680 C C . ASN A 1 87 ? 9.539 2.065 -11.589 1.00 94.00 87 ASN A C 1
ATOM 682 O O . ASN A 1 87 ? 8.579 2.834 -11.674 1.00 94.00 87 ASN A O 1
ATOM 686 N N . LEU A 1 88 ? 9.749 1.276 -10.534 1.00 95.50 88 LEU A N 1
ATOM 687 C CA . LEU A 1 88 ? 8.884 1.224 -9.365 1.00 95.50 88 LEU A CA 1
ATOM 688 C C . LEU A 1 88 ? 8.799 2.599 -8.699 1.00 95.50 88 LEU A C 1
ATOM 690 O O . LEU A 1 88 ? 7.698 3.077 -8.442 1.00 95.50 88 LEU A O 1
ATOM 694 N N . SER A 1 89 ? 9.938 3.269 -8.528 1.00 93.81 89 SER A N 1
ATOM 695 C CA . SER A 1 89 ? 10.033 4.628 -7.993 1.00 93.81 89 SER A CA 1
ATOM 696 C C . SER A 1 89 ? 9.135 5.619 -8.730 1.00 93.81 89 SER A C 1
ATOM 698 O O . SER A 1 89 ? 8.357 6.348 -8.116 1.00 93.81 89 SER A O 1
ATOM 700 N N . ARG A 1 90 ? 9.167 5.609 -10.066 1.00 93.88 90 ARG A N 1
ATOM 701 C CA . ARG A 1 90 ? 8.329 6.498 -10.886 1.00 93.88 90 ARG A CA 1
ATOM 702 C C . ARG A 1 90 ? 6.846 6.173 -10.771 1.00 93.88 90 ARG A C 1
ATOM 704 O O . ARG A 1 90 ? 6.034 7.094 -10.690 1.00 93.88 90 ARG A O 1
ATOM 711 N N . VAL A 1 91 ? 6.491 4.888 -10.765 1.00 96.69 91 VAL A N 1
ATOM 712 C CA . VAL A 1 91 ? 5.096 4.449 -10.622 1.00 96.69 91 VAL A CA 1
ATOM 713 C C . VAL A 1 91 ? 4.553 4.834 -9.249 1.00 96.69 91 VAL A C 1
ATOM 715 O O . VAL A 1 91 ? 3.487 5.440 -9.177 1.00 96.69 91 VAL A O 1
ATOM 718 N N . ILE A 1 92 ? 5.298 4.562 -8.176 1.00 95.62 92 ILE A N 1
ATOM 719 C CA . ILE A 1 92 ? 4.924 4.938 -6.810 1.00 95.62 92 ILE A CA 1
ATOM 720 C C . ILE A 1 92 ? 4.762 6.453 -6.710 1.00 95.62 92 ILE A C 1
ATOM 722 O O . ILE A 1 92 ? 3.701 6.912 -6.302 1.00 95.62 92 ILE A O 1
ATOM 726 N N . ALA A 1 93 ? 5.745 7.238 -7.158 1.00 93.69 93 ALA A N 1
ATOM 727 C CA . ALA A 1 93 ? 5.665 8.696 -7.117 1.00 93.69 93 ALA A CA 1
ATOM 728 C C . ALA A 1 93 ? 4.433 9.237 -7.865 1.00 93.69 93 ALA A C 1
ATOM 730 O O . ALA A 1 93 ? 3.760 10.146 -7.376 1.00 93.69 93 ALA A O 1
ATOM 731 N N . ALA A 1 94 ? 4.101 8.666 -9.028 1.00 95.56 94 ALA A N 1
ATOM 732 C CA . ALA A 1 94 ? 2.916 9.050 -9.785 1.00 95.56 94 ALA A CA 1
ATOM 733 C C . ALA A 1 94 ? 1.616 8.708 -9.039 1.00 95.56 94 ALA A C 1
ATOM 735 O O . ALA A 1 94 ? 0.756 9.577 -8.903 1.00 95.56 94 ALA A O 1
ATOM 736 N N . VAL A 1 95 ? 1.481 7.483 -8.522 1.00 97.19 95 VAL A N 1
ATOM 737 C CA . VAL A 1 95 ? 0.275 7.036 -7.801 1.00 97.19 95 VAL A CA 1
ATOM 738 C C . VAL A 1 95 ? 0.104 7.793 -6.482 1.00 97.19 95 VAL A C 1
ATOM 740 O O . VAL A 1 95 ? -1.001 8.232 -6.171 1.00 97.19 95 VAL A O 1
ATOM 743 N N . SER A 1 96 ? 1.185 8.009 -5.731 1.00 94.50 96 SER A N 1
ATOM 744 C CA . SER A 1 96 ? 1.171 8.790 -4.492 1.00 94.50 96 SER A CA 1
ATOM 745 C C . SER A 1 96 ? 0.821 10.253 -4.743 1.00 94.50 96 SER A C 1
ATOM 747 O O . SER A 1 96 ? 0.059 10.825 -3.969 1.00 94.50 96 SER A O 1
ATOM 749 N N . ARG A 1 97 ? 1.307 10.863 -5.834 1.00 93.88 97 ARG A N 1
ATOM 750 C CA . ARG A 1 97 ? 0.908 12.229 -6.205 1.00 93.88 97 ARG A CA 1
ATOM 751 C C . ARG A 1 97 ? -0.595 12.310 -6.458 1.00 93.88 97 ARG A C 1
ATOM 753 O O . ARG A 1 97 ? -1.238 13.186 -5.893 1.00 93.88 97 ARG A O 1
ATOM 760 N N . GLU A 1 98 ? -1.143 11.393 -7.253 1.00 96.75 98 GLU A N 1
ATOM 761 C CA . GLU A 1 98 ? -2.588 11.338 -7.517 1.00 96.75 98 GLU A CA 1
ATOM 762 C C . GLU A 1 98 ? -3.399 11.079 -6.241 1.00 96.75 98 GLU A C 1
ATOM 764 O O . GLU A 1 98 ? -4.458 11.674 -6.069 1.00 96.75 98 GLU A O 1
ATOM 769 N N . LEU A 1 99 ? -2.888 10.262 -5.310 1.00 95.50 99 LEU A N 1
ATOM 770 C CA . LEU A 1 99 ? -3.510 10.058 -4.001 1.00 95.50 99 LEU A CA 1
ATOM 771 C C . LEU A 1 99 ? -3.568 11.369 -3.199 1.00 95.50 99 LEU A C 1
ATOM 773 O O . LEU A 1 99 ? -4.621 11.700 -2.658 1.00 95.50 99 LEU A O 1
ATOM 777 N N . VAL A 1 100 ? -2.457 12.117 -3.137 1.00 92.50 100 VAL A N 1
ATOM 778 C CA . VAL A 1 100 ? -2.337 13.401 -2.409 1.00 92.50 100 VAL A CA 1
ATOM 779 C C . VAL A 1 100 ? -3.240 14.474 -2.994 1.00 92.50 100 VAL A C 1
ATOM 781 O O . VAL A 1 100 ? -3.871 15.216 -2.246 1.00 92.50 100 VAL A O 1
ATOM 784 N N . THR A 1 101 ? -3.321 14.563 -4.319 1.00 94.69 101 THR A N 1
ATOM 785 C CA . THR A 1 101 ? -4.137 15.572 -5.003 1.00 94.69 101 THR A CA 1
ATOM 786 C C . THR A 1 101 ? -5.564 15.103 -5.283 1.00 94.69 101 THR A C 1
ATOM 788 O O . THR A 1 101 ? -6.308 15.809 -5.963 1.00 94.69 101 THR A O 1
ATOM 791 N N . SER A 1 102 ? -5.951 13.920 -4.798 1.00 95.69 102 SER A N 1
ATOM 792 C CA . SER A 1 102 ? -7.262 13.343 -5.078 1.00 95.69 102 SER A CA 1
ATOM 793 C C . SER A 1 102 ? -8.382 14.195 -4.487 1.00 95.69 102 SER A C 1
ATOM 795 O O . SER A 1 102 ? -8.396 14.513 -3.299 1.00 95.69 102 SER A O 1
ATOM 797 N N . THR A 1 103 ? -9.370 14.505 -5.320 1.00 95.19 103 THR A N 1
ATOM 798 C CA . THR A 1 103 ? -10.609 15.188 -4.925 1.00 95.19 103 THR A CA 1
ATOM 799 C C . THR A 1 103 ? -11.823 14.256 -4.926 1.00 95.19 103 THR A C 1
ATOM 801 O O . THR A 1 103 ? -12.923 14.683 -4.580 1.00 95.19 103 THR A O 1
ATOM 804 N N . THR A 1 104 ? -11.650 12.979 -5.294 1.00 97.00 104 THR A N 1
ATOM 805 C CA . THR A 1 104 ? -12.742 11.999 -5.415 1.00 97.00 104 THR A CA 1
ATOM 806 C C . THR A 1 104 ? -12.465 10.751 -4.583 1.00 97.00 104 THR A C 1
ATOM 808 O O . THR A 1 104 ? -11.325 10.301 -4.470 1.00 97.00 104 THR A O 1
ATOM 811 N N . ARG A 1 105 ? -13.519 10.147 -4.016 1.00 96.62 105 ARG A N 1
ATOM 812 C CA . ARG A 1 105 ? -13.376 8.908 -3.229 1.00 96.62 105 ARG A CA 1
ATOM 813 C C . ARG A 1 105 ? -12.872 7.750 -4.087 1.00 96.62 105 ARG A C 1
ATOM 815 O O . ARG A 1 105 ? -11.980 7.031 -3.654 1.00 96.62 105 ARG A O 1
ATOM 822 N N . ALA A 1 106 ? -13.396 7.616 -5.308 1.00 97.25 106 ALA A N 1
ATOM 823 C CA . ALA A 1 106 ? -13.013 6.564 -6.246 1.00 97.25 106 ALA A CA 1
ATOM 824 C C . ALA A 1 106 ? -11.503 6.563 -6.531 1.00 97.25 106 ALA A C 1
ATOM 826 O O . ALA A 1 106 ? -10.860 5.521 -6.416 1.00 97.25 106 ALA A O 1
ATOM 827 N N . LEU A 1 107 ? -10.919 7.733 -6.820 1.00 98.19 107 LEU A N 1
ATOM 828 C CA . LEU A 1 107 ? -9.478 7.857 -7.047 1.00 98.19 107 LEU A CA 1
ATOM 829 C C . LEU A 1 107 ? -8.667 7.552 -5.787 1.00 98.19 107 LEU A C 1
ATOM 831 O O . LEU A 1 107 ? -7.676 6.832 -5.871 1.00 98.19 107 LEU A O 1
ATOM 835 N N . THR A 1 108 ? -9.101 8.032 -4.619 1.00 98.06 108 THR A N 1
ATOM 836 C CA . THR A 1 108 ? -8.421 7.731 -3.351 1.00 98.06 108 THR A CA 1
ATOM 837 C C . THR A 1 108 ? -8.413 6.228 -3.060 1.00 98.06 108 THR A C 1
ATOM 839 O O . THR A 1 108 ? -7.367 5.689 -2.697 1.00 98.06 108 THR A O 1
ATOM 842 N N . PHE A 1 109 ? -9.536 5.535 -3.270 1.00 98.19 109 PHE A N 1
ATOM 843 C CA . PHE A 1 109 ? -9.628 4.084 -3.101 1.00 98.19 109 PHE A CA 1
ATOM 844 C C . PHE A 1 109 ? -8.734 3.335 -4.090 1.00 98.19 109 PHE A C 1
ATOM 846 O O . PHE A 1 109 ? -7.920 2.521 -3.665 1.00 98.19 109 PHE A O 1
ATOM 853 N N . GLY A 1 110 ? -8.809 3.652 -5.386 1.00 98.19 110 GLY A N 1
ATOM 854 C CA . GLY A 1 110 ? -7.996 2.967 -6.395 1.00 98.19 110 GLY A CA 1
ATOM 855 C C . GLY A 1 110 ? -6.495 3.211 -6.239 1.00 98.19 110 GLY A C 1
ATOM 856 O O . GLY A 1 110 ? -5.701 2.294 -6.435 1.00 98.19 110 GLY A O 1
ATOM 857 N N . CYS A 1 111 ? -6.074 4.416 -5.842 1.00 98.25 111 CYS A N 1
ATOM 858 C CA . CYS A 1 111 ? -4.668 4.686 -5.539 1.00 98.25 111 CYS A CA 1
ATOM 859 C C . CYS A 1 111 ? -4.188 3.934 -4.288 1.00 98.25 111 CYS A C 1
ATOM 861 O O . CYS A 1 111 ? -3.061 3.440 -4.279 1.00 98.25 111 CYS A O 1
ATOM 863 N N . CYS A 1 112 ? -5.020 3.826 -3.247 1.00 98.00 112 CYS A N 1
ATOM 864 C CA . CYS A 1 112 ? -4.675 3.070 -2.044 1.00 98.00 112 CYS A CA 1
ATOM 865 C C . CYS A 1 112 ? -4.546 1.566 -2.334 1.00 98.00 112 CYS A C 1
ATOM 867 O O . CYS A 1 112 ? -3.530 0.967 -1.981 1.00 98.00 112 CYS A O 1
ATOM 869 N N . GLU A 1 113 ? -5.507 0.995 -3.066 1.00 98.50 113 GLU A N 1
ATOM 870 C CA . GLU A 1 113 ? -5.469 -0.392 -3.543 1.00 98.50 113 GLU A CA 1
ATOM 871 C C . GLU A 1 113 ? -4.215 -0.649 -4.396 1.00 98.50 113 GLU A C 1
ATOM 873 O O . GLU A 1 113 ? -3.469 -1.596 -4.152 1.00 98.50 113 GLU A O 1
ATOM 878 N N . ALA A 1 114 ? -3.914 0.233 -5.355 1.00 98.56 114 ALA A N 1
ATOM 879 C CA . ALA A 1 114 ? -2.726 0.117 -6.198 1.00 98.56 114 ALA A CA 1
ATOM 880 C C . ALA A 1 114 ? -1.424 0.100 -5.390 1.00 98.56 114 ALA A C 1
ATOM 882 O O . ALA A 1 114 ? -0.561 -0.742 -5.641 1.00 98.56 114 ALA A O 1
ATOM 883 N N . LEU A 1 115 ? -1.276 0.993 -4.409 1.00 97.94 115 LEU A N 1
ATOM 884 C CA . LEU A 1 115 ? -0.103 1.007 -3.536 1.00 97.94 115 LEU A CA 1
ATOM 885 C C . LEU A 1 115 ? -0.044 -0.248 -2.652 1.00 97.94 115 LEU A C 1
ATOM 887 O O . LEU A 1 115 ? 1.031 -0.824 -2.498 1.00 97.94 115 LEU A O 1
ATOM 891 N N . CYS A 1 116 ? -1.173 -0.727 -2.125 1.00 98.25 116 CYS A N 1
ATOM 892 C CA . CYS A 1 116 ? -1.234 -1.976 -1.361 1.00 98.25 116 CYS A CA 1
ATOM 893 C C . CYS A 1 116 ? -0.759 -3.174 -2.204 1.00 98.25 116 CYS A C 1
ATOM 895 O O . CYS A 1 116 ? 0.152 -3.910 -1.799 1.00 98.25 116 CYS A O 1
ATOM 897 N N . LEU A 1 117 ? -1.290 -3.321 -3.421 1.00 98.31 117 LEU A N 1
ATOM 898 C CA . LEU A 1 117 ? -0.908 -4.379 -4.355 1.00 98.31 117 LEU A CA 1
ATOM 899 C C . LEU A 1 117 ? 0.569 -4.292 -4.758 1.00 98.31 117 LEU A C 1
ATOM 901 O O . LEU A 1 117 ? 1.271 -5.306 -4.748 1.00 98.31 117 LEU A O 1
ATOM 905 N N . LEU A 1 118 ? 1.070 -3.086 -5.043 1.00 98.12 118 LEU A N 1
ATOM 906 C CA . LEU A 1 118 ? 2.493 -2.863 -5.300 1.00 98.12 118 LEU A CA 1
ATOM 907 C C . LEU A 1 118 ? 3.342 -3.254 -4.090 1.00 98.12 118 LEU A C 1
ATOM 909 O O . LEU A 1 118 ? 4.369 -3.892 -4.276 1.00 98.12 118 LEU A O 1
ATOM 913 N N . SER A 1 119 ? 2.917 -2.9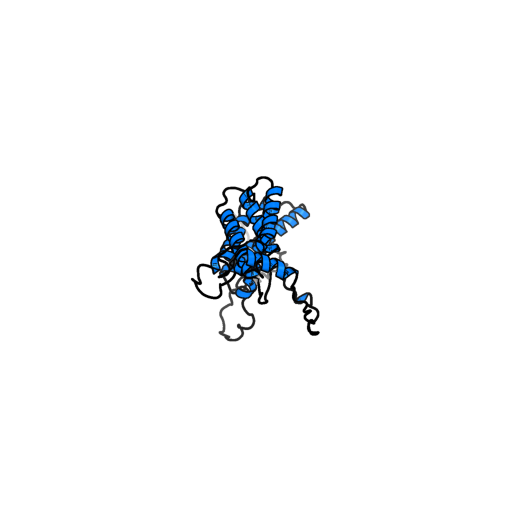40 -2.862 1.00 96.62 119 SER A N 1
ATOM 914 C CA . SER A 1 119 ? 3.668 -3.284 -1.643 1.00 96.62 119 SER A CA 1
ATOM 915 C C . SER A 1 119 ? 3.705 -4.790 -1.374 1.00 96.62 119 SER A C 1
ATOM 917 O O . SER A 1 119 ? 4.584 -5.271 -0.666 1.00 96.62 119 SER A O 1
ATOM 919 N N . THR A 1 120 ? 2.773 -5.540 -1.965 1.00 96.19 120 THR A N 1
ATOM 920 C CA . THR A 1 120 ? 2.719 -7.003 -1.882 1.00 96.19 120 THR A CA 1
ATOM 921 C C . THR A 1 120 ? 3.576 -7.658 -2.967 1.00 96.19 120 THR A C 1
ATOM 923 O O . THR A 1 120 ? 4.302 -8.609 -2.685 1.00 96.19 120 THR A O 1
ATOM 926 N N . ALA A 1 121 ? 3.526 -7.150 -4.204 1.00 96.81 121 ALA A N 1
ATOM 927 C CA . ALA A 1 121 ? 4.292 -7.687 -5.332 1.00 96.81 121 ALA A CA 1
ATOM 928 C C . ALA A 1 121 ? 5.765 -7.239 -5.339 1.00 96.81 121 ALA A C 1
ATOM 930 O O . ALA A 1 121 ? 6.649 -8.001 -5.727 1.00 96.81 121 ALA A O 1
ATOM 931 N N . PHE A 1 122 ? 6.025 -6.019 -4.871 1.00 95.75 122 PHE A N 1
ATOM 932 C CA . PHE A 1 122 ? 7.342 -5.416 -4.693 1.00 95.75 122 PHE A CA 1
ATOM 933 C C . PHE A 1 122 ? 7.493 -4.990 -3.224 1.00 95.75 122 PHE A C 1
ATOM 935 O O . PHE A 1 122 ? 7.309 -3.810 -2.905 1.00 95.75 122 PHE A O 1
ATOM 942 N N . PRO A 1 123 ? 7.807 -5.936 -2.312 1.00 94.38 123 PRO A N 1
ATOM 943 C CA . PRO A 1 123 ? 7.878 -5.666 -0.880 1.00 94.38 123 PRO A CA 1
ATOM 944 C C . PRO A 1 123 ? 8.762 -4.471 -0.542 1.00 94.38 123 PRO A C 1
ATOM 946 O O . PRO A 1 123 ? 9.915 -4.404 -0.970 1.00 94.38 123 PRO A O 1
ATOM 949 N N . VAL A 1 124 ? 8.228 -3.561 0.274 1.00 93.00 124 VAL A N 1
ATOM 950 C CA . VAL A 1 124 ? 8.880 -2.300 0.670 1.00 93.00 124 VAL A CA 1
ATOM 951 C C . VAL A 1 124 ? 10.257 -2.546 1.305 1.00 93.00 124 VAL A C 1
ATOM 953 O O . VAL A 1 124 ? 11.207 -1.810 1.058 1.00 93.00 124 VAL A O 1
ATOM 956 N N . CYS A 1 125 ? 10.396 -3.626 2.077 1.00 88.88 125 CYS A N 1
ATOM 957 C CA . CYS A 1 125 ? 11.647 -4.015 2.731 1.00 88.88 125 CYS A CA 1
ATOM 958 C C . CYS A 1 125 ? 12.717 -4.585 1.780 1.00 88.88 125 CYS A C 1
ATOM 960 O O . CYS A 1 125 ? 13.876 -4.690 2.171 1.00 88.88 125 CYS A O 1
ATOM 962 N N . ILE A 1 126 ? 12.349 -4.963 0.552 1.00 90.81 126 ILE A N 1
ATOM 963 C CA . ILE A 1 126 ? 13.273 -5.446 -0.486 1.00 90.81 126 ILE A CA 1
ATOM 964 C C . ILE A 1 126 ? 13.576 -4.305 -1.461 1.00 90.81 126 ILE A C 1
ATOM 966 O O . ILE A 1 126 ? 14.738 -3.984 -1.691 1.00 90.81 126 ILE A O 1
ATOM 970 N N . TRP A 1 127 ? 12.529 -3.652 -1.969 1.00 92.69 127 TRP A N 1
ATOM 971 C CA . TRP A 1 127 ? 12.582 -2.581 -2.971 1.00 92.69 127 TRP A CA 1
ATOM 972 C C . TRP A 1 127 ? 12.616 -1.188 -2.329 1.00 92.69 127 TRP A C 1
ATOM 974 O O . TRP A 1 127 ? 11.894 -0.263 -2.709 1.00 92.69 127 TRP A O 1
ATOM 984 N N . SER A 1 128 ? 13.409 -1.054 -1.266 1.00 89.00 128 SER A N 1
ATOM 985 C CA . SER A 1 128 ? 13.382 0.124 -0.392 1.00 89.00 128 SER A CA 1
ATOM 986 C C . SER A 1 128 ? 13.792 1.419 -1.104 1.00 89.00 128 SER A C 1
ATOM 988 O O . SER A 1 128 ? 13.348 2.497 -0.711 1.00 89.00 128 SER A O 1
ATOM 990 N N . LEU A 1 129 ? 14.607 1.348 -2.162 1.00 87.94 129 LEU A N 1
ATOM 991 C CA . LEU A 1 129 ? 14.987 2.516 -2.964 1.00 87.94 129 LEU A CA 1
ATOM 992 C C . LEU A 1 129 ? 13.802 3.017 -3.800 1.00 87.94 129 LEU A C 1
ATOM 994 O O . LEU A 1 129 ? 13.515 4.216 -3.794 1.00 87.94 129 LEU A O 1
ATOM 998 N N . GLY A 1 130 ? 13.073 2.107 -4.445 1.00 89.69 130 GLY A N 1
ATOM 999 C CA . GLY A 1 130 ? 11.882 2.384 -5.238 1.00 89.69 130 GLY A CA 1
ATOM 1000 C C . GLY A 1 130 ? 10.749 2.961 -4.398 1.00 89.69 130 GLY A C 1
ATOM 1001 O O . GLY A 1 130 ? 10.110 3.921 -4.811 1.00 89.69 130 GLY A O 1
ATOM 1002 N N . TRP A 1 131 ? 10.568 2.471 -3.173 1.00 91.75 131 TRP A N 1
ATOM 1003 C CA . TRP A 1 131 ? 9.602 3.022 -2.214 1.00 91.75 131 TRP A CA 1
ATOM 1004 C C . TRP A 1 131 ? 10.050 4.320 -1.528 1.00 91.75 131 TRP A C 1
ATOM 1006 O O . TRP A 1 131 ? 9.339 4.841 -0.670 1.00 91.75 131 TRP A O 1
ATOM 1016 N N . HIS A 1 132 ? 11.214 4.862 -1.898 1.00 82.25 132 HIS A N 1
ATOM 1017 C CA . HIS A 1 132 ? 11.810 6.047 -1.278 1.00 82.25 132 HIS A CA 1
ATOM 1018 C C . HIS A 1 132 ? 12.087 5.884 0.233 1.00 82.25 132 HIS A C 1
ATOM 1020 O O . HIS A 1 132 ? 12.060 6.861 0.985 1.00 82.25 132 HIS A O 1
ATOM 1026 N N . CYS A 1 133 ? 12.350 4.654 0.692 1.00 68.56 133 CYS A N 1
ATOM 1027 C CA . CYS A 1 133 ? 12.809 4.321 2.050 1.00 68.56 133 CYS A CA 1
ATOM 1028 C C . CYS A 1 133 ? 14.350 4.229 2.137 1.00 68.56 133 CYS A C 1
ATOM 1030 O O . CYS A 1 133 ? 14.923 4.034 3.216 1.00 68.56 133 CYS A O 1
ATOM 1032 N N . GLY A 1 134 ? 15.038 4.292 0.994 1.00 55.88 134 GLY A N 1
ATOM 1033 C CA . GLY A 1 134 ? 16.490 4.193 0.849 1.00 55.88 134 GLY A CA 1
ATOM 1034 C C . GLY A 1 134 ? 17.203 5.549 0.840 1.00 55.88 134 GLY A C 1
ATOM 1035 O O . GLY A 1 134 ? 16.686 6.533 0.318 1.00 55.88 134 GLY A O 1
ATOM 1036 N N . VAL A 1 135 ? 18.427 5.588 1.377 1.00 47.62 135 VAL A N 1
ATOM 1037 C CA . VAL A 1 135 ? 19.380 6.672 1.091 1.00 47.62 135 VAL A CA 1
ATOM 1038 C C . VAL A 1 135 ? 20.077 6.282 -0.217 1.00 47.62 135 VAL A C 1
ATOM 1040 O O . VAL A 1 135 ? 20.551 5.146 -0.302 1.00 47.62 135 VAL A O 1
ATOM 1043 N N . PRO A 1 136 ? 20.134 7.140 -1.249 1.00 44.12 136 PRO A N 1
ATOM 1044 C CA . PRO A 1 136 ? 20.901 6.818 -2.443 1.00 44.12 136 PRO A CA 1
ATOM 1045 C C . PRO A 1 136 ? 22.387 6.698 -2.092 1.00 44.12 136 PRO A C 1
ATOM 1047 O O . PRO A 1 136 ? 22.888 7.506 -1.302 1.00 44.12 136 PRO A O 1
ATOM 1050 N N . PRO A 1 137 ? 23.124 5.758 -2.702 1.00 42.66 137 PRO A N 1
ATOM 1051 C CA . PRO A 1 137 ? 24.569 5.805 -2.655 1.00 42.66 137 PRO A CA 1
ATOM 1052 C C . PRO A 1 137 ? 24.995 7.026 -3.479 1.00 42.66 137 PRO A C 1
ATOM 1054 O O . PRO A 1 137 ? 24.869 7.030 -4.698 1.00 42.66 137 PRO A O 1
ATOM 1057 N N . LEU A 1 138 ? 25.492 8.051 -2.782 1.00 42.56 138 LEU A N 1
ATOM 1058 C CA . LEU A 1 138 ? 26.121 9.268 -3.310 1.00 42.56 138 LEU A CA 1
ATOM 1059 C C . LEU A 1 138 ? 25.140 10.388 -3.739 1.00 42.56 138 LEU A C 1
ATOM 1061 O O . LEU A 1 138 ? 24.398 10.290 -4.710 1.00 42.56 138 LEU A O 1
ATOM 1065 N N . SER A 1 139 ? 25.247 11.513 -3.021 1.00 43.97 139 SER A N 1
ATOM 1066 C CA . SER A 1 139 ? 24.883 12.877 -3.444 1.00 43.97 139 SER A CA 1
ATOM 1067 C C . SER A 1 139 ? 23.389 13.257 -3.501 1.00 43.97 139 SER A C 1
ATOM 1069 O O . SER A 1 139 ? 22.665 12.966 -4.449 1.00 43.97 139 SER A O 1
ATOM 1071 N N . ALA A 1 140 ? 22.952 13.995 -2.469 1.00 34.72 140 ALA A N 1
ATOM 1072 C CA . ALA A 1 140 ? 22.112 15.211 -2.488 1.00 34.72 140 ALA A CA 1
ATOM 1073 C C . ALA A 1 140 ? 21.201 15.256 -1.245 1.00 34.72 140 ALA A C 1
ATOM 1075 O O . ALA A 1 140 ? 20.328 14.406 -1.103 1.00 34.72 140 ALA A O 1
ATOM 1076 N N . SER A 1 141 ? 21.421 16.250 -0.377 1.00 40.03 141 SER A N 1
ATOM 1077 C CA . SER A 1 141 ? 20.596 16.658 0.777 1.00 40.03 141 SER A CA 1
ATOM 1078 C C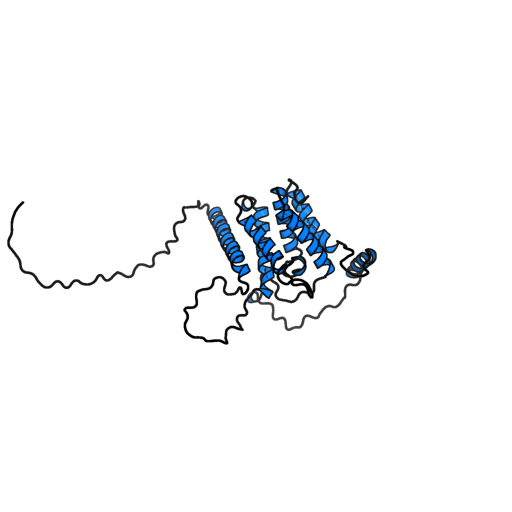 . SER A 1 141 ? 19.922 15.529 1.579 1.00 40.03 141 SER A C 1
ATOM 1080 O O . SER A 1 141 ? 18.860 15.016 1.221 1.00 40.03 141 SER A O 1
ATOM 1082 N N . ASP A 1 142 ? 20.541 15.189 2.709 1.00 40.12 142 ASP A N 1
ATOM 1083 C CA . ASP A 1 142 ? 20.169 14.096 3.622 1.00 40.12 142 ASP A CA 1
ATOM 1084 C C . ASP A 1 142 ? 18.850 14.331 4.407 1.00 40.12 142 ASP A C 1
ATOM 1086 O O . ASP A 1 142 ? 18.361 13.444 5.106 1.00 40.12 142 ASP A O 1
ATOM 1090 N N . GLU A 1 143 ? 18.234 15.509 4.254 1.00 40.09 143 GLU A N 1
ATOM 1091 C CA . GLU A 1 143 ? 17.002 15.921 4.948 1.00 40.09 143 GLU A CA 1
ATOM 1092 C C . GLU A 1 143 ? 15.724 15.660 4.126 1.00 40.09 143 GLU A C 1
ATOM 1094 O O . GLU A 1 143 ? 14.698 15.253 4.665 1.00 40.09 143 GLU A O 1
ATOM 1099 N N . LEU A 1 144 ? 15.760 15.826 2.796 1.00 41.19 144 LEU A N 1
ATOM 1100 C CA . LEU A 1 144 ? 14.523 15.845 1.995 1.00 41.19 144 LEU A CA 1
ATOM 1101 C C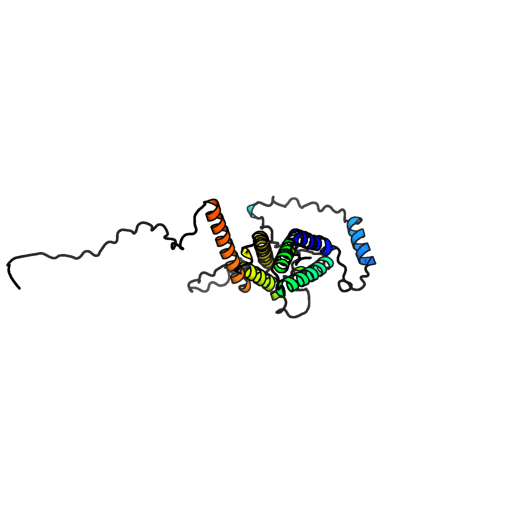 . LEU A 1 144 ? 13.944 14.450 1.687 1.00 41.19 144 LEU A C 1
ATOM 1103 O O . LEU A 1 144 ? 12.782 14.338 1.303 1.00 41.19 144 LEU A O 1
ATOM 1107 N N . ARG A 1 145 ? 14.745 13.381 1.810 1.00 43.06 145 ARG A N 1
ATOM 1108 C CA . ARG A 1 145 ? 14.399 12.034 1.303 1.00 43.06 145 ARG A CA 1
ATOM 1109 C C . ARG A 1 145 ? 14.103 10.983 2.373 1.00 43.06 145 ARG A C 1
ATOM 1111 O O . ARG A 1 145 ? 13.345 10.064 2.082 1.00 43.06 145 ARG A O 1
ATOM 1118 N N . LYS A 1 146 ? 14.545 11.180 3.625 1.00 46.19 146 LYS A N 1
ATOM 1119 C CA . LYS A 1 146 ? 14.029 10.430 4.798 1.00 46.19 146 LYS A CA 1
ATOM 1120 C C . LYS A 1 146 ? 12.510 10.638 4.994 1.00 46.19 146 LYS A C 1
ATOM 1122 O O . LYS A 1 146 ? 11.847 9.839 5.644 1.00 46.19 146 LYS A O 1
ATOM 1127 N N . SER A 1 147 ? 11.958 11.674 4.356 1.00 52.88 147 SER A N 1
ATOM 1128 C CA . SER A 1 147 ? 10.578 12.147 4.473 1.00 52.88 147 SER A CA 1
ATOM 1129 C C . SER A 1 147 ? 9.539 11.396 3.623 1.00 52.88 147 SER A C 1
ATOM 1131 O O . SER A 1 147 ? 8.374 11.372 3.996 1.00 52.88 147 SER A O 1
ATOM 1133 N N . CYS A 1 148 ? 9.884 10.749 2.500 1.00 57.09 148 CYS A N 1
ATOM 1134 C CA . CYS A 1 148 ? 8.840 10.312 1.551 1.00 57.09 148 CYS A CA 1
ATOM 1135 C C . CYS A 1 148 ? 8.061 9.064 2.008 1.00 57.09 148 CYS A C 1
ATOM 1137 O O . CYS A 1 148 ? 6.834 9.052 1.941 1.00 57.09 148 CYS A O 1
ATOM 1139 N N . THR A 1 149 ? 8.741 8.046 2.547 1.00 70.88 149 THR A N 1
ATOM 1140 C CA . THR A 1 149 ? 8.064 6.848 3.095 1.00 70.88 149 THR A CA 1
ATOM 1141 C C . THR A 1 149 ? 7.297 7.177 4.366 1.00 70.88 149 THR A C 1
ATOM 1143 O O . THR A 1 149 ? 6.157 6.756 4.528 1.00 70.88 149 THR A O 1
ATOM 1146 N N . VAL A 1 150 ? 7.908 7.975 5.246 1.00 80.69 150 VAL A N 1
ATOM 1147 C CA . VAL A 1 150 ? 7.267 8.504 6.457 1.00 80.69 150 VAL A CA 1
ATOM 1148 C C . VAL A 1 150 ? 6.049 9.350 6.086 1.00 80.69 150 VAL A C 1
ATOM 1150 O O . VAL A 1 150 ? 4.990 9.198 6.685 1.00 80.69 150 VAL A O 1
ATOM 1153 N N . GLY A 1 151 ? 6.159 10.180 5.050 1.00 84.19 151 GLY A N 1
ATOM 1154 C CA . GLY A 1 151 ? 5.074 10.996 4.515 1.00 84.19 151 GLY A CA 1
ATOM 1155 C C . GLY A 1 151 ? 3.945 10.149 3.940 1.00 84.19 151 GLY A C 1
ATOM 1156 O O . GLY A 1 151 ? 2.782 10.401 4.243 1.00 84.19 151 GLY A O 1
ATOM 1157 N N . MET A 1 152 ? 4.267 9.098 3.183 1.00 89.94 152 MET A N 1
ATOM 1158 C CA . MET A 1 152 ? 3.269 8.156 2.678 1.00 89.94 152 MET A CA 1
ATOM 1159 C C . MET A 1 152 ? 2.589 7.398 3.820 1.00 89.94 152 MET A C 1
ATOM 1161 O O . MET A 1 152 ? 1.365 7.355 3.865 1.00 89.94 152 MET A O 1
ATOM 1165 N N . ALA A 1 153 ? 3.348 6.868 4.781 1.00 92.31 153 ALA A N 1
ATOM 1166 C CA . ALA A 1 153 ? 2.800 6.196 5.957 1.00 92.31 153 ALA A CA 1
ATOM 1167 C C . ALA A 1 153 ? 1.881 7.134 6.755 1.00 92.31 153 ALA A C 1
ATOM 1169 O O . ALA A 1 153 ? 0.750 6.768 7.066 1.00 92.31 153 ALA A O 1
ATOM 1170 N N . THR A 1 154 ? 2.314 8.372 6.996 1.00 93.00 154 THR A N 1
ATOM 1171 C CA . THR A 1 154 ? 1.517 9.411 7.668 1.00 93.00 154 THR A CA 1
ATOM 1172 C C . THR A 1 154 ? 0.236 9.717 6.895 1.00 93.00 154 THR A C 1
ATOM 1174 O O . THR A 1 154 ? -0.835 9.848 7.487 1.00 93.00 154 THR A O 1
ATOM 1177 N N . MET A 1 155 ? 0.310 9.792 5.566 1.00 94.00 155 MET A N 1
ATOM 1178 C CA . MET A 1 155 ? -0.855 10.027 4.722 1.00 94.00 155 MET A CA 1
ATOM 1179 C C . MET A 1 155 ? -1.870 8.883 4.822 1.00 94.00 155 MET A C 1
ATOM 1181 O O . MET A 1 155 ? -3.056 9.139 5.031 1.00 94.00 155 MET A O 1
ATOM 1185 N N . ILE A 1 156 ? -1.421 7.630 4.719 1.00 97.19 156 ILE A N 1
ATOM 1186 C CA . ILE A 1 156 ? -2.298 6.460 4.857 1.00 97.19 156 ILE A CA 1
ATOM 1187 C C . ILE A 1 156 ? -2.914 6.412 6.261 1.00 97.19 156 ILE A C 1
ATOM 1189 O O . ILE A 1 156 ? -4.115 6.193 6.399 1.00 97.19 156 ILE A O 1
ATOM 1193 N N . LEU A 1 157 ? -2.138 6.706 7.304 1.00 97.12 157 LEU A N 1
ATOM 1194 C CA . LEU A 1 157 ? -2.645 6.820 8.673 1.00 97.12 157 LEU A CA 1
ATOM 1195 C C . LEU A 1 157 ? -3.668 7.954 8.829 1.00 97.12 157 LEU A C 1
ATOM 1197 O O . LEU A 1 157 ? -4.636 7.812 9.572 1.00 97.12 157 LEU A O 1
ATOM 1201 N N . THR A 1 158 ? -3.506 9.059 8.102 1.00 96.94 158 THR A N 1
ATOM 1202 C CA . THR A 1 158 ? -4.488 10.154 8.071 1.00 96.94 158 THR A CA 1
ATOM 1203 C C . THR A 1 158 ? -5.793 9.711 7.406 1.00 96.94 158 THR A C 1
ATOM 1205 O O . THR A 1 158 ? -6.870 10.036 7.906 1.00 96.94 158 THR A O 1
ATOM 1208 N N . LEU A 1 159 ? -5.723 8.921 6.327 1.00 97.12 159 LEU A N 1
ATOM 1209 C CA . LEU A 1 159 ? -6.905 8.312 5.706 1.00 97.12 159 LEU A CA 1
ATOM 1210 C C . LEU A 1 159 ? -7.609 7.356 6.677 1.00 97.12 159 LEU A C 1
ATOM 1212 O O . LEU A 1 159 ? -8.820 7.470 6.863 1.00 97.12 159 LEU A O 1
ATOM 1216 N N . LEU A 1 160 ? -6.859 6.487 7.361 1.00 97.75 160 LEU A N 1
ATOM 1217 C CA . LEU A 1 160 ? -7.378 5.556 8.371 1.00 97.75 160 LEU A CA 1
ATOM 1218 C C . LEU A 1 160 ? -8.050 6.258 9.562 1.00 97.75 160 LEU A C 1
ATOM 1220 O O . LEU A 1 160 ? -8.978 5.707 10.146 1.00 97.75 160 LEU A O 1
ATOM 1224 N N . SER A 1 161 ? -7.612 7.471 9.900 1.00 96.81 161 SER A N 1
ATOM 1225 C CA . SER A 1 161 ? -8.222 8.303 10.946 1.00 96.81 161 SER A CA 1
ATOM 1226 C C . SER A 1 161 ? -9.378 9.178 10.450 1.00 96.81 161 SER A C 1
ATOM 1228 O O . SER A 1 161 ? -10.008 9.871 11.249 1.00 96.81 161 SER A O 1
ATOM 1230 N N . SER A 1 162 ? -9.658 9.201 9.145 1.00 96.56 162 SER A N 1
ATOM 1231 C CA . SER A 1 162 ? -10.757 9.997 8.596 1.00 96.56 162 SER A CA 1
ATOM 1232 C C . SER A 1 162 ? -12.119 9.368 8.905 1.00 96.56 162 SER A C 1
ATOM 1234 O O . SER A 1 162 ? -12.244 8.159 9.075 1.00 96.56 162 SER A O 1
ATOM 1236 N N . ALA A 1 163 ? -13.174 10.184 8.932 1.00 95.00 163 ALA A N 1
ATOM 1237 C CA . ALA A 1 163 ? -14.522 9.706 9.250 1.00 95.00 163 ALA A CA 1
ATOM 1238 C C . ALA A 1 163 ? -15.191 8.891 8.125 1.00 95.00 163 ALA A C 1
ATOM 1240 O O . ALA A 1 163 ? -16.216 8.260 8.361 1.00 95.00 163 ALA A O 1
ATOM 1241 N N . TRP A 1 164 ? -14.663 8.940 6.896 1.00 96.38 164 TRP A N 1
ATOM 1242 C CA . TRP A 1 164 ? -15.327 8.369 5.718 1.00 96.38 164 TRP A CA 1
ATOM 1243 C C . TRP A 1 164 ? -14.571 7.195 5.097 1.00 96.38 164 TRP A C 1
ATOM 1245 O O . TRP A 1 164 ? -15.209 6.299 4.555 1.00 96.38 164 TRP A O 1
ATOM 1255 N N . PHE A 1 165 ? -13.236 7.194 5.144 1.00 97.06 165 PHE A N 1
ATOM 1256 C CA . PHE A 1 165 ? -12.427 6.188 4.454 1.00 97.06 165 PHE A CA 1
ATOM 1257 C C . PHE A 1 165 ? -12.546 4.790 5.092 1.00 97.06 165 PHE A C 1
ATOM 1259 O O . PHE A 1 165 ? -12.779 3.844 4.344 1.00 97.06 165 PHE A O 1
ATOM 1266 N N . PRO A 1 166 ? -12.493 4.620 6.433 1.00 96.94 166 PRO A N 1
ATOM 1267 C CA . PRO A 1 166 ? -12.623 3.302 7.069 1.00 96.94 166 PRO A CA 1
ATOM 1268 C C . PRO A 1 166 ? -14.006 2.647 6.932 1.00 96.94 166 PRO A C 1
ATOM 1270 O O . PRO A 1 166 ? -14.179 1.502 7.333 1.00 96.94 166 PRO A O 1
ATOM 1273 N N . LEU A 1 167 ? -15.009 3.365 6.412 1.00 96.69 167 LEU A N 1
ATOM 1274 C CA . LEU A 1 167 ? -16.345 2.809 6.178 1.00 96.69 167 LEU A CA 1
ATOM 1275 C C . LEU A 1 167 ? -16.388 1.895 4.943 1.00 96.69 167 LEU A C 1
ATOM 1277 O O . LEU A 1 167 ? -17.283 1.058 4.842 1.00 96.69 167 LEU A O 1
ATOM 1281 N N . ASP A 1 168 ? -15.435 2.036 4.017 1.00 97.12 168 ASP A N 1
ATOM 1282 C CA . ASP A 1 168 ? -15.226 1.077 2.933 1.00 97.12 168 ASP A CA 1
ATOM 1283 C C . ASP A 1 168 ? -14.240 -0.000 3.402 1.00 97.12 168 ASP A C 1
ATOM 1285 O O . ASP A 1 168 ? -13.042 0.250 3.529 1.00 97.12 168 ASP A O 1
ATOM 1289 N N . LEU A 1 169 ? -14.745 -1.204 3.686 1.00 96.81 169 LEU A N 1
ATOM 1290 C CA . LEU A 1 169 ? -13.942 -2.276 4.286 1.00 96.81 169 LEU A CA 1
ATOM 1291 C C . LEU A 1 169 ? -12.786 -2.743 3.389 1.00 96.81 169 LEU A C 1
ATOM 1293 O O . LEU A 1 169 ? -11.737 -3.117 3.911 1.00 96.81 169 LEU A O 1
ATOM 1297 N N . SER A 1 170 ? -12.957 -2.708 2.062 1.00 96.38 170 SER A N 1
ATOM 1298 C CA . SER A 1 170 ? -11.911 -3.128 1.124 1.00 96.38 170 SER A CA 1
ATOM 1299 C C . SER A 1 170 ? -10.760 -2.129 1.144 1.00 96.38 170 SER A C 1
ATOM 1301 O O . SER A 1 170 ? -9.617 -2.501 1.405 1.00 96.38 170 SER A O 1
ATOM 1303 N N . ALA A 1 171 ? -11.068 -0.843 0.957 1.00 96.62 171 ALA A N 1
ATOM 1304 C CA . ALA A 1 171 ? -10.060 0.211 0.988 1.00 96.62 171 ALA A CA 1
ATOM 1305 C C . ALA A 1 171 ? -9.415 0.350 2.377 1.00 96.62 171 ALA A C 1
ATOM 1307 O O . ALA A 1 171 ? -8.216 0.614 2.488 1.00 96.62 171 ALA A O 1
ATOM 1308 N N . HIS A 1 172 ? -10.189 0.138 3.447 1.00 98.31 172 HIS A N 1
ATOM 1309 C CA . HIS A 1 172 ? -9.681 0.112 4.817 1.00 98.31 172 HIS A CA 1
ATOM 1310 C C . HIS A 1 172 ? -8.664 -1.019 5.009 1.00 98.31 172 HIS A C 1
ATOM 1312 O O . HIS A 1 172 ? -7.565 -0.768 5.508 1.00 98.31 172 HIS A O 1
ATOM 1318 N N . GLN A 1 173 ? -8.979 -2.241 4.578 1.00 97.94 173 GLN A N 1
ATOM 1319 C CA . GLN A 1 173 ? -8.061 -3.377 4.661 1.00 97.94 173 GLN A CA 1
ATOM 1320 C C . GLN A 1 173 ? -6.756 -3.114 3.897 1.00 97.94 173 GLN A C 1
ATOM 1322 O O . GLN A 1 173 ? -5.673 -3.340 4.444 1.00 97.94 173 GLN A O 1
ATOM 1327 N N . ASP A 1 174 ? -6.848 -2.594 2.673 1.00 98.12 174 ASP A N 1
ATOM 1328 C CA . ASP A 1 174 ? -5.682 -2.261 1.851 1.00 98.12 174 ASP A CA 1
ATOM 1329 C C . ASP A 1 174 ? -4.791 -1.207 2.515 1.00 98.12 174 ASP A C 1
ATOM 1331 O O . ASP A 1 174 ? -3.568 -1.360 2.577 1.00 98.12 174 ASP A O 1
ATOM 1335 N N . ALA A 1 175 ? -5.394 -0.167 3.094 1.00 98.12 175 ALA A N 1
ATOM 1336 C CA . ALA A 1 175 ? -4.671 0.862 3.833 1.00 98.12 175 ALA A CA 1
ATOM 1337 C C . ALA A 1 175 ? -3.960 0.307 5.076 1.00 98.12 175 ALA A C 1
ATOM 1339 O O . ALA A 1 175 ? -2.826 0.701 5.351 1.00 98.12 175 ALA A O 1
ATOM 1340 N N . LEU A 1 176 ? -4.583 -0.617 5.820 1.00 98.25 176 LEU A N 1
ATOM 1341 C CA . LEU A 1 176 ? -3.948 -1.257 6.980 1.00 98.25 176 LEU A CA 1
ATOM 1342 C C . LEU A 1 176 ? -2.726 -2.086 6.574 1.00 98.25 176 LEU A C 1
ATOM 1344 O O . LEU A 1 176 ? -1.682 -1.996 7.224 1.00 98.25 176 LEU A O 1
ATOM 1348 N N . ILE A 1 177 ? -2.840 -2.869 5.498 1.00 97.88 177 ILE A N 1
ATOM 1349 C CA . ILE A 1 177 ? -1.737 -3.684 4.971 1.00 97.88 177 ILE A CA 1
ATOM 1350 C C . ILE A 1 177 ? -0.596 -2.779 4.504 1.00 97.88 177 ILE A C 1
ATOM 1352 O O . ILE A 1 177 ? 0.556 -2.987 4.890 1.00 97.88 177 ILE A O 1
ATOM 1356 N N . LEU A 1 178 ? -0.913 -1.747 3.722 1.00 97.44 178 LEU A N 1
ATOM 1357 C CA . LEU A 1 178 ? 0.069 -0.801 3.210 1.00 97.44 178 LEU A CA 1
ATOM 1358 C C . LEU A 1 178 ? 0.788 -0.054 4.343 1.00 97.44 178 LEU A C 1
ATOM 1360 O O . LEU A 1 178 ? 2.016 0.005 4.342 1.00 97.44 178 LEU A O 1
ATOM 1364 N N . ALA A 1 179 ? 0.053 0.469 5.331 1.00 97.19 179 ALA A N 1
ATOM 1365 C CA . ALA A 1 179 ? 0.640 1.144 6.490 1.00 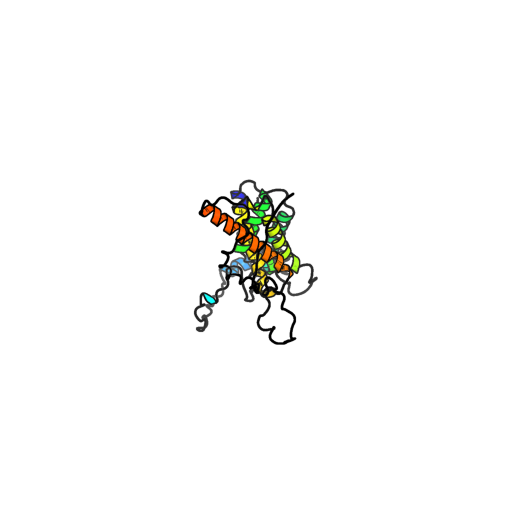97.19 179 ALA A CA 1
ATOM 1366 C C . ALA A 1 179 ? 1.591 0.217 7.265 1.00 97.19 179 ALA A C 1
ATOM 1368 O O . ALA A 1 179 ? 2.702 0.620 7.611 1.00 97.19 179 ALA A O 1
ATOM 1369 N N . GLY A 1 180 ? 1.191 -1.040 7.478 1.00 96.00 180 GLY A N 1
ATOM 1370 C CA . GLY A 1 180 ? 2.035 -2.051 8.112 1.00 96.00 180 GLY A CA 1
ATOM 1371 C C . GLY A 1 180 ? 3.316 -2.333 7.325 1.00 96.00 180 GLY A C 1
ATOM 1372 O O . GLY A 1 180 ? 4.400 -2.331 7.904 1.00 96.00 180 GLY A O 1
ATOM 1373 N N . ASN A 1 181 ? 3.216 -2.511 6.005 1.00 95.38 181 ASN A N 1
ATOM 1374 C CA . ASN A 1 181 ? 4.370 -2.764 5.137 1.00 95.38 181 ASN A CA 1
ATOM 1375 C C . ASN A 1 181 ? 5.362 -1.588 5.127 1.00 95.38 181 ASN A C 1
ATOM 1377 O O . ASN A 1 181 ? 6.573 -1.807 5.203 1.00 95.38 181 ASN A O 1
ATOM 1381 N N . LEU A 1 182 ? 4.862 -0.348 5.075 1.00 93.81 182 LEU A N 1
ATOM 1382 C CA . LEU A 1 182 ? 5.689 0.864 5.112 1.00 93.81 182 LEU A CA 1
ATOM 1383 C C . LEU A 1 182 ? 6.434 1.001 6.448 1.00 93.81 182 LEU A C 1
ATOM 1385 O O . LEU A 1 182 ? 7.629 1.293 6.459 1.00 93.81 182 LEU A O 1
ATOM 1389 N N . LEU A 1 183 ? 5.753 0.753 7.571 1.00 92.88 183 LEU A N 1
ATOM 1390 C CA . LEU A 1 183 ? 6.370 0.817 8.898 1.00 92.88 183 LEU A CA 1
ATOM 1391 C C . LEU A 1 183 ? 7.334 -0.348 9.152 1.00 92.88 183 LEU A C 1
ATOM 1393 O O . LEU A 1 183 ? 8.375 -0.139 9.766 1.00 92.88 183 LEU A O 1
ATOM 1397 N N . ALA A 1 184 ? 7.044 -1.555 8.663 1.00 91.62 184 ALA A N 1
ATOM 1398 C CA . ALA A 1 184 ? 7.926 -2.712 8.826 1.00 91.62 184 ALA A CA 1
ATOM 1399 C C . ALA A 1 184 ? 9.263 -2.540 8.084 1.00 91.62 184 ALA A C 1
ATOM 1401 O O . ALA A 1 184 ? 10.314 -2.947 8.584 1.00 91.62 184 ALA A O 1
ATOM 1402 N N . ALA A 1 185 ? 9.247 -1.885 6.920 1.00 89.31 185 ALA A N 1
ATOM 1403 C CA . ALA A 1 185 ? 10.440 -1.670 6.105 1.00 89.31 185 ALA A CA 1
ATOM 1404 C C . ALA A 1 185 ? 11.489 -0.741 6.742 1.00 89.31 185 ALA A C 1
ATOM 1406 O O . ALA A 1 185 ? 12.646 -0.756 6.323 1.00 89.31 185 ALA A O 1
ATOM 1407 N N . SER A 1 186 ? 11.128 0.041 7.764 1.00 85.94 186 SER A N 1
ATOM 1408 C CA . SER A 1 186 ? 12.080 0.889 8.495 1.00 85.94 186 SER A CA 1
ATOM 1409 C C . SER A 1 186 ? 12.916 0.116 9.524 1.00 85.94 186 SER A C 1
ATOM 1411 O O . SER A 1 186 ? 13.963 0.599 9.959 1.00 85.94 186 SER A O 1
ATOM 1413 N N . ALA A 1 187 ? 12.513 -1.110 9.881 1.00 84.38 187 ALA A N 1
ATOM 1414 C CA . ALA A 1 187 ? 13.119 -1.880 10.966 1.00 84.38 187 ALA A CA 1
ATOM 1415 C C . ALA A 1 187 ? 14.653 -2.031 10.894 1.00 84.38 187 ALA A C 1
ATOM 1417 O O . ALA A 1 187 ? 15.292 -1.834 11.927 1.00 84.38 187 ALA A O 1
ATOM 1418 N N . PRO A 1 188 ? 15.290 -2.302 9.732 1.00 80.69 188 PRO A N 1
ATOM 1419 C CA . PRO A 1 188 ? 16.748 -2.460 9.670 1.00 80.69 188 PRO A CA 1
ATOM 1420 C C . PRO A 1 188 ? 17.531 -1.201 10.060 1.00 80.69 188 PRO A C 1
ATOM 1422 O O . PRO A 1 188 ? 18.709 -1.294 10.390 1.00 80.69 188 PRO A O 1
ATOM 1425 N N . LYS A 1 189 ? 16.898 -0.023 9.989 1.00 81.44 189 LYS A N 1
ATOM 1426 C CA . LYS A 1 189 ? 17.528 1.284 10.240 1.00 81.44 189 LYS A CA 1
ATOM 1427 C C . LYS A 1 189 ? 17.067 1.924 11.544 1.00 81.44 189 LYS A C 1
ATOM 1429 O O . LYS A 1 189 ? 17.787 2.738 12.110 1.00 81.44 189 LYS A O 1
ATOM 1434 N N . SER A 1 190 ? 15.865 1.580 11.993 1.00 83.56 190 SER A N 1
ATOM 1435 C CA . SER A 1 190 ? 15.169 2.308 13.052 1.00 83.56 190 SER A CA 1
ATOM 1436 C C . SER A 1 190 ? 15.085 1.549 14.373 1.00 83.56 190 SER A C 1
ATOM 1438 O O . SER A 1 190 ? 14.498 2.078 15.310 1.00 83.56 190 SER A O 1
ATOM 1440 N N . LEU A 1 191 ? 15.646 0.340 14.487 1.00 85.81 191 LEU A N 1
ATOM 1441 C CA . LEU A 1 191 ? 15.693 -0.418 15.743 1.00 85.81 191 LEU A CA 1
ATOM 1442 C C . LEU A 1 191 ? 16.976 -0.129 16.538 1.00 85.81 191 LEU A C 1
ATOM 1444 O O . LEU A 1 191 ? 18.064 -0.060 15.970 1.00 85.81 191 LEU A O 1
ATOM 1448 N N . ARG A 1 192 ? 16.861 0.008 17.867 1.00 84.56 192 ARG A N 1
ATOM 1449 C CA . ARG A 1 192 ? 18.024 0.100 18.769 1.00 84.56 192 ARG A CA 1
ATOM 1450 C C . ARG A 1 192 ? 18.683 -1.273 18.916 1.00 84.56 192 ARG A C 1
ATOM 1452 O O . ARG A 1 192 ? 18.000 -2.278 19.112 1.00 84.56 192 ARG A O 1
ATOM 1459 N N . SER A 1 193 ? 20.013 -1.319 18.902 1.00 74.44 193 SER A N 1
ATOM 1460 C CA . SER A 1 193 ? 20.756 -2.512 19.307 1.00 74.44 193 SER A CA 1
ATOM 1461 C C . SER A 1 193 ? 20.659 -2.703 20.820 1.00 74.44 193 SER A C 1
ATOM 1463 O O . SER A 1 193 ? 21.066 -1.837 21.589 1.00 74.44 193 SER A O 1
ATOM 1465 N N . SER A 1 194 ? 20.183 -3.871 21.259 1.00 58.19 194 SER A N 1
ATOM 1466 C CA . SER A 1 194 ? 20.176 -4.239 22.687 1.00 58.19 194 SER A CA 1
ATOM 1467 C C . SER A 1 194 ? 21.587 -4.400 23.277 1.00 58.19 194 SER A C 1
ATOM 1469 O O . SER A 1 194 ? 21.737 -4.459 24.491 1.00 58.19 194 SER A O 1
ATOM 1471 N N . TRP A 1 195 ? 22.612 -4.482 22.424 1.00 52.59 195 TRP A N 1
ATOM 1472 C CA . TRP A 1 195 ? 23.985 -4.853 22.781 1.00 52.59 195 TRP A CA 1
ATOM 1473 C C . TRP A 1 195 ? 24.913 -3.662 23.056 1.00 52.59 195 TRP A C 1
ATOM 1475 O O . TRP A 1 195 ? 26.041 -3.859 23.483 1.00 52.59 195 TRP A O 1
ATOM 1485 N N . THR A 1 196 ? 24.464 -2.427 22.826 1.00 46.75 196 THR A N 1
ATOM 1486 C CA . THR A 1 196 ? 25.276 -1.207 23.017 1.00 46.75 196 THR A CA 1
ATOM 1487 C C . THR A 1 196 ? 24.945 -0.452 24.307 1.00 46.75 196 THR A C 1
ATOM 1489 O O . THR A 1 196 ? 25.416 0.660 24.494 1.00 46.75 196 THR A O 1
ATOM 1492 N N . SER A 1 197 ? 24.112 -1.018 25.188 1.00 46.84 197 SER A N 1
ATOM 1493 C CA . SER A 1 197 ? 23.640 -0.346 26.410 1.00 46.84 197 SER A CA 1
ATOM 1494 C C . SER A 1 197 ? 24.378 -0.767 27.692 1.00 46.84 197 SER A C 1
ATOM 1496 O O . SER A 1 197 ? 23.969 -0.342 28.772 1.00 46.84 197 SER A O 1
ATOM 1498 N N . GLU A 1 198 ? 25.425 -1.596 27.611 1.00 44.12 198 GLU A N 1
ATOM 1499 C CA . GLU A 1 198 ? 26.159 -2.062 28.805 1.00 44.12 198 GLU A CA 1
ATOM 1500 C C . GLU A 1 198 ? 27.344 -1.162 29.216 1.00 44.12 198 GLU A C 1
ATOM 1502 O O . GLU A 1 198 ? 27.901 -1.359 30.291 1.00 44.12 198 GLU A O 1
ATOM 1507 N N . GLU A 1 199 ? 27.680 -0.114 28.457 1.00 45.28 199 GLU A N 1
ATOM 1508 C CA . GLU A 1 199 ? 28.692 0.881 28.851 1.00 45.28 199 GLU A CA 1
ATOM 1509 C C . GLU A 1 199 ? 28.064 2.268 29.044 1.00 45.28 199 GLU A C 1
ATOM 1511 O O . GLU A 1 199 ? 28.155 3.137 28.191 1.00 45.28 199 GLU A O 1
ATOM 1516 N N . GLU A 1 200 ? 27.354 2.446 30.159 1.00 40.00 200 GLU A N 1
ATOM 1517 C CA . GLU A 1 200 ? 27.463 3.614 31.051 1.00 40.00 200 GLU A CA 1
ATOM 1518 C C . GLU A 1 200 ? 26.453 3.451 32.196 1.00 40.00 200 GLU A C 1
ATOM 1520 O O . GLU A 1 200 ? 25.290 3.859 32.144 1.00 40.00 200 GLU A O 1
ATOM 1525 N N . VAL A 1 201 ? 26.911 2.823 33.279 1.00 46.00 201 VAL A N 1
ATOM 1526 C CA . VAL A 1 201 ? 26.219 2.871 34.567 1.00 46.00 201 VAL A CA 1
ATOM 1527 C C . VAL A 1 201 ? 26.464 4.253 35.172 1.00 46.00 201 VAL A C 1
ATOM 1529 O O . VAL A 1 201 ? 27.422 4.461 35.910 1.00 46.00 201 VAL A O 1
ATOM 1532 N N . SER A 1 202 ? 25.574 5.198 34.877 1.00 34.59 202 SER A N 1
ATOM 1533 C CA . SER A 1 202 ? 25.333 6.349 35.753 1.00 34.59 202 SER A CA 1
ATOM 1534 C C . SER A 1 202 ? 24.179 6.008 36.707 1.00 34.59 202 SER A C 1
ATOM 1536 O O . SER A 1 202 ? 23.127 5.547 36.250 1.00 34.59 202 SER A O 1
ATOM 1538 N N . PRO A 1 203 ? 24.342 6.171 38.033 1.00 44.78 203 PRO A N 1
ATOM 1539 C CA . PRO A 1 203 ? 23.345 5.734 38.995 1.00 44.78 203 PRO A CA 1
ATOM 1540 C C . PRO A 1 203 ? 22.191 6.743 39.096 1.00 44.78 203 PRO A C 1
ATOM 1542 O O . PRO A 1 203 ? 22.394 7.951 39.080 1.00 44.78 203 PRO A O 1
ATOM 1545 N N . ALA A 1 204 ? 20.984 6.213 39.295 1.00 47.31 204 ALA A N 1
ATOM 1546 C CA . ALA A 1 204 ? 19.842 6.903 39.898 1.00 47.31 204 ALA A CA 1
ATOM 1547 C C . ALA A 1 204 ? 19.289 8.155 39.178 1.00 47.31 204 ALA A C 1
ATOM 1549 O O . ALA A 1 204 ? 19.306 9.264 39.703 1.00 47.31 204 ALA A O 1
ATOM 1550 N N . THR A 1 205 ? 18.598 7.938 38.063 1.00 45.38 205 THR A N 1
ATOM 1551 C CA . THR A 1 205 ? 17.352 8.662 37.765 1.00 45.38 205 THR A CA 1
ATOM 1552 C C . THR A 1 205 ? 16.282 7.615 37.484 1.00 45.38 205 THR A C 1
ATOM 1554 O O . THR A 1 205 ? 16.553 6.611 36.826 1.00 45.38 205 THR A O 1
ATOM 1557 N N . ALA A 1 206 ? 15.090 7.767 38.068 1.00 47.97 206 ALA A N 1
ATOM 1558 C CA . ALA A 1 206 ? 13.972 6.862 37.820 1.00 47.97 206 ALA A CA 1
ATOM 1559 C C . ALA A 1 206 ? 13.775 6.751 36.301 1.00 47.97 206 ALA A C 1
ATOM 1561 O O . ALA A 1 206 ? 13.422 7.742 35.665 1.00 47.97 206 ALA A O 1
ATOM 1562 N N . LYS A 1 207 ? 14.094 5.586 35.716 1.00 60.78 207 LYS A N 1
ATOM 1563 C CA . LYS A 1 207 ? 13.986 5.359 34.272 1.00 60.78 207 LYS A CA 1
ATOM 1564 C C . LYS A 1 207 ? 12.526 5.569 33.891 1.00 60.78 207 LYS A C 1
ATOM 1566 O O . LYS A 1 207 ? 11.689 4.720 34.180 1.00 60.78 207 LYS A O 1
ATOM 1571 N N . GLN A 1 208 ? 12.226 6.730 33.320 1.00 62.94 208 GLN A N 1
ATOM 1572 C CA . GLN A 1 208 ? 10.920 7.034 32.762 1.00 62.94 208 GLN A CA 1
ATOM 1573 C C . GLN A 1 208 ? 10.607 5.951 31.726 1.00 62.94 208 GLN A C 1
ATOM 1575 O O . GLN A 1 208 ? 11.406 5.720 30.818 1.00 62.94 208 GLN A O 1
ATOM 1580 N N . GLU A 1 209 ? 9.498 5.239 31.915 1.00 77.25 209 GLU A N 1
ATOM 1581 C CA . GLU A 1 209 ? 9.063 4.181 31.007 1.00 77.25 209 GLU A CA 1
ATOM 1582 C C . GLU A 1 209 ? 8.803 4.794 29.625 1.00 77.25 209 GLU A C 1
ATOM 1584 O O . GLU A 1 209 ? 7.898 5.608 29.439 1.00 77.25 209 GLU A O 1
ATOM 1589 N N . GLU A 1 210 ? 9.669 4.472 28.668 1.00 83.06 210 GLU A N 1
ATOM 1590 C CA . GLU A 1 210 ? 9.606 4.995 27.309 1.00 83.06 210 GLU A CA 1
ATOM 1591 C C . GLU A 1 210 ? 8.757 4.052 26.450 1.00 83.06 210 GLU A C 1
ATOM 1593 O O . GLU A 1 210 ? 9.059 2.862 26.343 1.00 83.06 210 GLU A O 1
ATOM 1598 N N . VAL A 1 211 ? 7.697 4.572 25.826 1.00 88.69 211 VAL A N 1
ATOM 1599 C CA . VAL A 1 211 ? 6.825 3.782 24.942 1.00 88.69 211 VAL A CA 1
ATOM 1600 C C . VAL A 1 211 ? 7.610 3.365 23.691 1.00 88.69 211 VAL A C 1
ATOM 1602 O O . VAL A 1 211 ? 8.350 4.164 23.114 1.00 88.69 211 VAL A O 1
ATOM 1605 N N . TRP A 1 212 ? 7.456 2.107 23.264 1.00 92.62 212 TRP A N 1
ATOM 1606 C CA . TRP A 1 212 ? 8.209 1.506 22.152 1.00 92.62 212 TRP A CA 1
ATOM 1607 C C . TRP A 1 212 ? 9.737 1.700 22.282 1.00 92.62 212 TRP A C 1
ATOM 1609 O O . TRP A 1 212 ? 10.371 2.319 21.418 1.00 92.62 212 TRP A O 1
ATOM 1619 N N . PRO A 1 213 ? 10.380 1.169 23.341 1.00 90.25 213 PRO A N 1
ATOM 1620 C CA . PRO A 1 213 ? 11.798 1.422 23.619 1.00 90.25 213 PRO A CA 1
ATOM 1621 C C . PRO A 1 213 ? 12.737 0.839 22.550 1.00 90.25 213 PRO A C 1
ATOM 1623 O O . PRO A 1 213 ? 13.849 1.331 22.380 1.00 90.25 213 PRO A O 1
ATOM 1626 N N . ALA A 1 214 ? 12.278 -0.171 21.801 1.00 90.31 214 ALA A N 1
ATOM 1627 C CA . ALA A 1 214 ? 13.027 -0.796 20.713 1.00 90.31 214 ALA A CA 1
ATOM 1628 C C . ALA A 1 214 ? 13.175 0.100 19.468 1.00 90.31 214 ALA A C 1
ATOM 1630 O O . ALA A 1 214 ? 14.094 -0.114 18.680 1.00 90.31 214 ALA A O 1
ATOM 1631 N N . LEU A 1 215 ? 12.306 1.103 19.285 1.00 89.38 215 LEU A N 1
ATOM 1632 C CA . LEU A 1 215 ? 12.412 2.060 18.183 1.00 89.38 215 LEU A CA 1
ATOM 1633 C C . LEU A 1 215 ? 13.464 3.123 18.526 1.00 89.38 215 LEU A C 1
ATOM 1635 O O . LEU A 1 215 ? 13.284 3.930 19.433 1.00 89.38 215 LEU A O 1
ATOM 1639 N N . GLY A 1 216 ? 14.578 3.115 17.801 1.00 85.00 216 GLY A N 1
ATOM 1640 C CA . GLY A 1 216 ? 15.618 4.140 17.867 1.00 85.00 216 GLY A CA 1
ATOM 1641 C C . GLY A 1 216 ? 15.201 5.435 17.183 1.00 85.00 216 GLY A C 1
ATOM 1642 O O . GLY A 1 216 ? 15.488 6.512 17.701 1.00 85.00 216 GLY A O 1
ATOM 1643 N N . ASP A 1 217 ? 14.478 5.331 16.068 1.00 86.25 217 ASP A N 1
ATOM 1644 C CA . ASP A 1 217 ? 13.907 6.486 15.380 1.00 86.25 217 ASP A CA 1
ATOM 1645 C C . ASP A 1 217 ? 12.585 6.909 16.032 1.00 86.25 217 ASP A C 1
ATOM 1647 O O . ASP A 1 217 ? 11.545 6.257 15.893 1.00 86.25 217 ASP A O 1
ATOM 1651 N N . ARG A 1 218 ? 12.629 8.033 16.749 1.00 87.50 218 ARG A N 1
ATOM 1652 C CA . ARG A 1 218 ? 11.477 8.563 17.481 1.00 87.50 218 ARG A CA 1
ATOM 1653 C C . ARG A 1 218 ? 10.410 9.187 16.585 1.00 87.50 218 ARG A C 1
ATOM 1655 O O . ARG A 1 218 ? 9.276 9.312 17.038 1.00 87.50 218 ARG A O 1
ATOM 1662 N N . THR A 1 219 ? 10.707 9.485 15.319 1.00 88.12 219 THR A N 1
ATOM 1663 C CA . THR A 1 219 ? 9.694 9.969 14.362 1.00 88.12 219 THR A CA 1
ATOM 1664 C C . THR A 1 219 ? 8.662 8.894 14.014 1.00 88.12 219 THR A C 1
ATOM 1666 O O . THR A 1 219 ? 7.523 9.215 13.682 1.00 88.12 219 THR A O 1
ATOM 1669 N N . LEU A 1 220 ? 9.025 7.613 14.153 1.00 90.06 220 LEU A N 1
ATOM 1670 C CA . LEU A 1 220 ? 8.138 6.484 13.871 1.00 90.06 220 LEU A CA 1
ATOM 1671 C C . LEU A 1 220 ? 7.180 6.155 15.016 1.00 90.06 220 LEU A C 1
ATOM 1673 O O . LEU A 1 220 ? 6.125 5.570 14.777 1.00 90.06 220 LEU A O 1
ATOM 1677 N N . VAL A 1 221 ? 7.530 6.524 16.250 1.00 93.12 221 VAL A N 1
ATOM 1678 C CA . VAL A 1 221 ? 6.772 6.150 17.454 1.00 93.12 221 VAL A CA 1
ATOM 1679 C C . VAL A 1 221 ? 5.301 6.582 17.374 1.00 93.12 221 VAL A C 1
ATOM 1681 O O . VAL A 1 221 ? 4.446 5.721 17.578 1.00 93.12 221 VAL A O 1
ATOM 1684 N N . PRO A 1 222 ? 4.955 7.838 17.011 1.00 94.31 222 PRO A N 1
ATOM 1685 C CA . PRO A 1 222 ? 3.553 8.247 16.909 1.00 94.31 222 PRO A CA 1
ATOM 1686 C C . PRO A 1 222 ? 2.772 7.457 15.853 1.00 94.31 222 PRO A C 1
ATOM 1688 O O . PRO A 1 222 ? 1.607 7.136 16.063 1.00 94.31 222 PRO A O 1
ATOM 1691 N N . MET A 1 223 ? 3.415 7.110 14.734 1.00 95.06 223 MET A N 1
ATOM 1692 C CA . MET A 1 223 ? 2.784 6.344 13.656 1.00 95.06 223 MET A CA 1
ATOM 1693 C C . MET A 1 223 ? 2.504 4.898 14.071 1.00 95.06 223 MET A C 1
ATOM 1695 O O . MET A 1 223 ? 1.421 4.377 13.804 1.00 95.06 223 MET A O 1
ATOM 1699 N N . VAL A 1 224 ? 3.464 4.258 14.746 1.00 95.81 224 VAL A N 1
ATOM 1700 C CA . VAL A 1 224 ? 3.310 2.895 15.274 1.00 95.81 224 VAL A CA 1
ATOM 1701 C C . VAL A 1 224 ? 2.237 2.862 16.359 1.00 95.81 224 VAL A C 1
ATOM 1703 O O . VAL A 1 224 ? 1.354 2.012 16.298 1.00 95.81 224 VAL A O 1
ATOM 1706 N N . GLU A 1 225 ? 2.253 3.815 17.294 1.00 96.56 225 GLU A N 1
ATOM 1707 C CA . GLU A 1 225 ? 1.234 3.942 18.343 1.00 96.56 225 GLU A CA 1
ATOM 1708 C C . GLU A 1 225 ? -0.167 4.147 17.747 1.00 96.56 225 GLU A C 1
ATOM 1710 O O . GLU A 1 225 ? -1.121 3.470 18.135 1.00 96.56 225 GLU A O 1
ATOM 1715 N N . GLN A 1 226 ? -0.294 5.034 16.754 1.00 97.31 226 GLN A N 1
ATOM 1716 C CA . GLN A 1 226 ? -1.556 5.287 16.062 1.00 97.31 226 GLN A CA 1
ATOM 1717 C C . GLN A 1 226 ? -2.083 4.023 15.377 1.00 97.31 226 GLN A C 1
ATOM 1719 O O . GLN A 1 226 ? -3.248 3.671 15.572 1.00 97.31 226 GLN A O 1
ATOM 1724 N N . LEU A 1 227 ? -1.245 3.327 14.600 1.00 97.75 227 LEU A N 1
ATOM 1725 C CA . LEU A 1 227 ? -1.652 2.100 13.915 1.00 97.75 227 LEU A CA 1
ATOM 1726 C C . LEU A 1 227 ? -2.009 0.997 14.913 1.00 97.75 227 LEU A C 1
ATOM 1728 O O . LEU A 1 227 ? -3.024 0.328 14.744 1.00 97.75 227 LEU A O 1
ATOM 1732 N N . PHE A 1 228 ? -1.212 0.825 15.967 1.00 98.00 228 PHE A N 1
ATOM 1733 C CA . PHE A 1 228 ? -1.450 -0.174 17.004 1.00 98.00 228 PHE A CA 1
ATOM 1734 C C . PHE A 1 228 ? -2.781 0.067 17.727 1.00 98.00 228 PHE A C 1
ATOM 1736 O O . PHE A 1 228 ? -3.616 -0.836 17.805 1.00 98.00 228 PHE A O 1
ATOM 1743 N N . SER A 1 229 ? -3.031 1.302 18.176 1.00 97.62 229 SER A N 1
ATOM 1744 C CA . SER A 1 229 ? -4.304 1.693 18.791 1.00 97.62 229 SER A CA 1
ATOM 1745 C C . SER A 1 229 ? -5.484 1.475 17.841 1.00 97.62 229 SER A C 1
ATOM 1747 O O . SER A 1 229 ? -6.535 0.984 18.255 1.00 97.62 229 SER A O 1
ATOM 1749 N N . HIS A 1 230 ? -5.316 1.809 16.558 1.00 98.06 230 HIS A N 1
ATOM 1750 C CA . HIS A 1 230 ?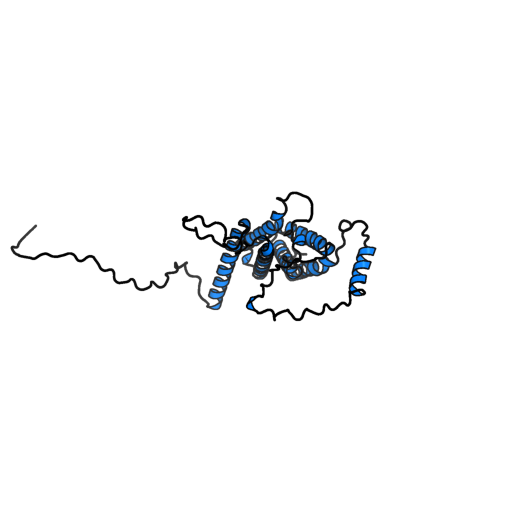 -6.341 1.604 15.534 1.00 98.06 230 HIS A CA 1
ATOM 1751 C C . HIS A 1 230 ? -6.657 0.123 15.325 1.00 98.06 230 HIS A C 1
ATOM 1753 O O . HIS A 1 230 ? -7.824 -0.257 15.350 1.00 98.06 230 HIS A O 1
ATOM 1759 N N . LEU A 1 231 ? -5.636 -0.727 15.187 1.00 98.19 231 LEU A N 1
ATOM 1760 C CA . LEU A 1 231 ? -5.799 -2.174 15.031 1.00 98.19 231 LEU A CA 1
ATOM 1761 C C . LEU A 1 231 ? -6.517 -2.792 16.231 1.00 98.19 231 LEU A C 1
ATOM 1763 O O . LEU A 1 231 ? -7.455 -3.560 16.037 1.00 98.19 231 LEU A O 1
ATOM 1767 N N . LEU A 1 232 ? -6.145 -2.416 17.459 1.00 97.88 232 LEU A N 1
ATOM 1768 C CA . LEU A 1 232 ? -6.834 -2.887 18.663 1.00 97.88 232 LEU A CA 1
ATOM 1769 C C . LEU A 1 232 ? -8.310 -2.483 18.675 1.00 97.88 232 LEU A C 1
ATOM 1771 O O . LEU A 1 232 ? -9.160 -3.304 19.008 1.00 97.88 232 LEU A O 1
ATOM 1775 N N . LYS A 1 233 ? -8.637 -1.248 18.275 1.00 96.75 233 LYS A N 1
ATOM 1776 C CA . LYS A 1 233 ? -10.031 -0.789 18.177 1.00 96.75 233 LYS A CA 1
ATOM 1777 C C . LYS A 1 233 ? -10.810 -1.561 17.117 1.00 96.75 233 LYS A C 1
ATOM 1779 O O . LYS A 1 233 ? -11.929 -1.969 17.395 1.00 96.75 233 LYS A O 1
ATOM 1784 N N . VAL A 1 234 ? -10.231 -1.785 15.937 1.00 96.75 234 VAL A N 1
ATOM 1785 C CA . VAL A 1 234 ? -10.877 -2.547 14.855 1.00 96.75 234 VAL A CA 1
ATOM 1786 C C . VAL A 1 234 ? -11.100 -3.999 15.272 1.00 96.75 234 VAL A C 1
ATOM 1788 O O . VAL A 1 234 ? -12.206 -4.501 15.119 1.00 96.75 234 VAL A O 1
ATOM 1791 N N . ILE A 1 235 ? -10.099 -4.651 15.871 1.00 97.12 235 ILE A N 1
ATOM 1792 C CA . ILE A 1 235 ? -10.237 -6.014 16.407 1.00 97.12 235 ILE A CA 1
ATOM 1793 C C . ILE A 1 235 ? -11.317 -6.057 17.489 1.00 97.12 235 ILE A C 1
ATOM 1795 O O . ILE A 1 235 ? -12.135 -6.971 17.486 1.00 97.12 235 ILE A O 1
ATOM 1799 N N . ASN A 1 236 ? -11.366 -5.059 18.375 1.00 96.25 236 ASN A N 1
ATOM 1800 C CA . ASN A 1 236 ? -12.407 -4.967 19.393 1.00 96.25 236 ASN A CA 1
ATOM 1801 C C . ASN A 1 236 ? -13.802 -4.816 18.764 1.00 96.25 236 ASN A C 1
ATOM 1803 O O . ASN A 1 236 ? -14.728 -5.505 19.171 1.00 96.25 236 ASN A O 1
ATOM 1807 N N . ILE A 1 237 ? -13.953 -3.978 17.731 1.00 95.94 237 ILE A N 1
ATOM 1808 C CA . ILE A 1 237 ? -15.207 -3.866 16.968 1.00 95.94 237 ILE A CA 1
ATOM 1809 C C . ILE A 1 237 ? -15.582 -5.222 16.360 1.00 95.94 237 ILE A C 1
ATOM 1811 O O . ILE A 1 237 ? -16.724 -5.646 16.501 1.00 95.94 237 ILE A O 1
ATOM 1815 N N . CYS A 1 238 ? -14.637 -5.930 15.734 1.00 96.62 238 CYS A N 1
ATOM 1816 C CA . CYS A 1 238 ? -14.887 -7.263 15.191 1.00 96.62 238 CYS A CA 1
ATOM 1817 C C . CYS A 1 238 ? -15.322 -8.253 16.278 1.00 96.62 238 CYS A C 1
ATOM 1819 O O . CYS A 1 238 ? -16.268 -8.992 16.047 1.00 96.62 238 CYS A O 1
ATOM 1821 N N . ALA A 1 239 ? -14.686 -8.252 17.452 1.00 96.56 239 ALA A N 1
ATOM 1822 C CA . ALA A 1 239 ? -15.077 -9.107 18.574 1.00 96.56 239 ALA A CA 1
ATOM 1823 C C . ALA A 1 239 ? -16.514 -8.809 19.032 1.00 96.56 239 ALA A C 1
ATOM 1825 O O . ALA A 1 239 ? -17.334 -9.713 19.108 1.00 96.56 239 ALA A O 1
ATOM 1826 N N . HIS A 1 240 ? -16.854 -7.531 19.213 1.00 95.62 240 HIS A N 1
ATOM 1827 C CA . HIS A 1 240 ? -18.214 -7.106 19.547 1.00 95.62 240 HIS A CA 1
ATOM 1828 C C . HIS A 1 240 ? -19.252 -7.518 18.495 1.00 95.62 240 HIS A C 1
ATOM 1830 O O . HIS A 1 240 ? -20.356 -7.907 18.857 1.00 95.62 240 HIS A O 1
ATOM 1836 N N . VAL A 1 241 ? -18.912 -7.442 17.205 1.00 96.62 241 VAL A N 1
ATOM 1837 C CA . VAL A 1 241 ? -19.795 -7.884 16.114 1.00 96.62 241 VAL A CA 1
ATOM 1838 C C . VAL A 1 241 ? -19.945 -9.405 16.096 1.00 96.62 241 VAL A C 1
ATOM 1840 O O . VAL A 1 241 ? -21.045 -9.891 15.876 1.00 96.62 241 VAL A O 1
ATOM 1843 N N . LEU A 1 242 ? -18.866 -10.159 16.323 1.00 96.69 242 LEU A N 1
ATOM 1844 C CA . LEU A 1 242 ? -18.905 -11.625 16.362 1.00 96.69 242 LEU A CA 1
ATOM 1845 C C . LEU A 1 242 ? -19.701 -12.156 17.559 1.00 96.69 242 LEU A C 1
ATOM 1847 O O . LEU A 1 242 ? -20.369 -13.177 17.430 1.00 96.69 242 LEU A O 1
ATOM 1851 N N . ASP A 1 243 ? -19.636 -11.456 18.691 1.00 96.88 243 ASP A N 1
ATOM 1852 C CA . ASP A 1 243 ? -20.326 -11.820 19.929 1.00 96.88 243 ASP A CA 1
ATOM 1853 C C . ASP A 1 243 ? -21.716 -11.156 20.061 1.00 96.88 243 ASP A C 1
ATOM 1855 O O . ASP A 1 243 ? -22.360 -11.281 21.104 1.00 96.88 243 ASP A O 1
ATOM 1859 N N . ASP A 1 244 ? -22.175 -10.418 19.039 1.00 95.25 244 ASP A N 1
ATOM 1860 C CA . ASP A 1 244 ? -23.425 -9.637 19.036 1.00 95.25 244 ASP A CA 1
ATOM 1861 C C . ASP A 1 244 ? -23.573 -8.683 20.249 1.00 95.25 244 ASP A C 1
ATOM 1863 O O . ASP A 1 244 ? -24.672 -8.383 20.731 1.00 95.25 244 ASP A O 1
ATOM 1867 N N . VAL A 1 245 ? -22.455 -8.163 20.764 1.00 94.75 245 VAL A N 1
ATOM 1868 C CA . VAL A 1 245 ? -22.421 -7.262 21.922 1.00 94.75 245 VAL A CA 1
ATOM 1869 C C . VAL A 1 245 ? -22.542 -5.816 21.459 1.00 94.75 245 VAL A C 1
ATOM 1871 O O . VAL A 1 245 ? -21.608 -5.245 20.892 1.00 94.75 245 VAL A O 1
ATOM 1874 N N . ALA A 1 246 ? -23.669 -5.180 21.788 1.00 90.81 246 ALA A N 1
ATOM 1875 C CA . ALA A 1 246 ? -23.878 -3.762 21.516 1.00 90.81 246 ALA A CA 1
ATOM 1876 C C . ALA A 1 246 ? -22.765 -2.897 22.149 1.00 90.81 246 ALA A C 1
ATOM 1878 O O . ALA A 1 246 ? -22.390 -3.123 23.305 1.00 90.81 246 ALA A O 1
ATOM 1879 N N . PRO A 1 247 ? -22.248 -1.881 21.433 1.00 89.44 247 PRO A N 1
ATOM 1880 C CA . PRO A 1 247 ? -21.254 -0.977 21.988 1.00 89.44 247 PRO A CA 1
ATOM 1881 C C . PRO A 1 247 ? -21.860 -0.212 23.170 1.00 89.44 247 PRO A C 1
ATOM 1883 O O . PRO A 1 247 ? -22.786 0.585 23.015 1.00 89.44 247 PRO A O 1
ATOM 1886 N N . GLY A 1 248 ? -21.351 -0.483 24.369 1.00 79.06 248 GLY A N 1
ATOM 1887 C CA . GLY A 1 248 ? -21.735 0.230 25.582 1.00 79.06 248 GLY A CA 1
ATOM 1888 C C . GLY A 1 248 ? -20.971 1.548 25.743 1.00 79.06 248 GLY A C 1
ATOM 1889 O O . GLY A 1 248 ? -19.968 1.777 25.059 1.00 79.06 248 GLY A O 1
ATOM 1890 N N . PRO A 1 249 ? -21.381 2.413 26.691 1.00 68.81 249 PRO A N 1
ATOM 1891 C CA . PRO A 1 249 ? -20.516 3.485 27.174 1.00 68.81 249 PRO A CA 1
ATOM 1892 C C . PRO A 1 249 ? -19.168 2.880 27.568 1.00 68.81 249 PRO A C 1
ATOM 1894 O O . PRO A 1 249 ? -19.143 1.744 28.037 1.00 68.81 249 PRO A O 1
ATOM 1897 N N . ALA A 1 250 ? -18.062 3.611 27.412 1.00 58.72 250 ALA A N 1
ATOM 1898 C CA . ALA A 1 250 ? -16.769 3.167 27.923 1.00 58.72 250 ALA A CA 1
ATOM 1899 C C . ALA A 1 250 ? -16.865 3.017 29.450 1.00 58.72 250 ALA A C 1
ATOM 1901 O O . ALA A 1 250 ? -16.611 3.956 30.206 1.00 58.72 250 ALA A O 1
ATOM 1902 N N . ILE A 1 251 ? -17.286 1.842 29.915 1.00 51.59 251 ILE A N 1
ATOM 1903 C CA . ILE A 1 251 ? -17.197 1.455 31.308 1.00 51.59 251 ILE A CA 1
ATOM 1904 C C . ILE A 1 251 ? -15.696 1.431 31.535 1.00 51.59 251 ILE A C 1
ATOM 1906 O O . ILE A 1 251 ? -15.001 0.581 30.976 1.00 51.59 251 ILE A O 1
ATOM 1910 N N . LYS A 1 252 ? -15.175 2.431 32.263 1.00 47.88 252 LYS A N 1
ATOM 1911 C CA . LYS A 1 252 ? -13.800 2.404 32.768 1.00 47.88 252 LYS A CA 1
ATOM 1912 C C . LYS A 1 252 ? -13.564 0.984 33.239 1.00 47.88 252 LYS A C 1
ATOM 1914 O O . LYS A 1 252 ? -14.354 0.523 34.059 1.00 47.88 252 LYS A O 1
ATOM 1919 N N . ALA A 1 253 ? -12.556 0.318 32.681 1.00 45.47 253 ALA A N 1
ATOM 1920 C CA . ALA A 1 253 ? -12.185 -1.026 33.073 1.00 45.47 253 ALA A CA 1
ATOM 1921 C C . ALA A 1 253 ? -12.012 -1.035 34.594 1.00 45.47 253 ALA A C 1
ATOM 1923 O O . ALA A 1 253 ? -10.978 -0.635 35.128 1.00 45.47 253 ALA A O 1
ATOM 1924 N N . ALA A 1 254 ? -13.069 -1.417 35.303 1.00 44.16 254 ALA A N 1
ATOM 1925 C CA . ALA A 1 254 ? -12.977 -1.805 36.679 1.00 44.16 254 ALA A CA 1
ATOM 1926 C C . ALA A 1 254 ? -12.297 -3.158 36.573 1.00 44.16 254 ALA A C 1
ATOM 1928 O O . ALA A 1 254 ? -12.943 -4.177 36.334 1.00 44.16 254 ALA A O 1
ATOM 1929 N N . LEU A 1 255 ? -10.963 -3.140 36.656 1.00 43.03 255 LEU A N 1
ATOM 1930 C CA . LEU A 1 255 ? -10.217 -4.298 37.124 1.00 43.03 255 LEU A CA 1
ATOM 1931 C C . LEU A 1 255 ? -11.065 -4.923 38.240 1.00 43.03 255 LEU A C 1
ATOM 1933 O O . LEU A 1 255 ? -11.510 -4.161 39.109 1.00 43.03 255 LEU A O 1
ATOM 1937 N N . PRO A 1 256 ? -11.344 -6.240 38.215 1.00 40.94 256 PRO A N 1
ATOM 1938 C CA . PRO A 1 256 ? -12.001 -6.880 39.338 1.00 40.94 256 PRO A CA 1
ATOM 1939 C C . PRO A 1 256 ? -11.188 -6.478 40.558 1.00 40.94 256 PRO A C 1
ATOM 1941 O O . PRO A 1 256 ? -9.998 -6.791 40.632 1.00 40.94 256 PRO A O 1
ATOM 1944 N N . SER A 1 257 ? -11.777 -5.660 41.432 1.00 47.88 257 SER A N 1
ATOM 1945 C CA . SER A 1 257 ? -11.066 -5.156 42.591 1.00 47.88 257 SER A CA 1
ATOM 1946 C C . SER A 1 257 ? -10.652 -6.389 43.369 1.00 47.88 257 SER A C 1
ATOM 1948 O O . SER A 1 257 ? -11.516 -7.091 43.901 1.00 47.88 257 SER A O 1
ATOM 1950 N N . LEU A 1 258 ? -9.351 -6.685 43.392 1.00 48.47 258 LEU A N 1
ATOM 1951 C CA . LEU A 1 258 ? -8.808 -7.596 44.381 1.00 48.47 258 LEU A CA 1
ATOM 1952 C C . LEU A 1 258 ? -9.356 -7.102 45.713 1.00 48.47 258 LEU A C 1
ATOM 1954 O O . LEU A 1 258 ? -9.236 -5.918 46.033 1.00 48.47 258 LEU A O 1
ATOM 1958 N N . THR A 1 259 ? -10.066 -7.992 46.399 1.00 43.53 259 THR A N 1
ATOM 1959 C CA . THR A 1 259 ? -10.674 -7.758 47.703 1.00 43.53 259 THR A CA 1
ATOM 1960 C C . THR A 1 259 ? -9.740 -6.903 48.543 1.00 43.53 259 THR A C 1
ATOM 1962 O O . THR A 1 259 ? -8.631 -7.340 48.856 1.00 43.53 259 THR A O 1
ATOM 1965 N N . ASN A 1 260 ? -10.176 -5.679 48.860 1.00 46.53 260 ASN A N 1
ATOM 1966 C CA . ASN A 1 260 ? -9.457 -4.806 49.777 1.00 46.53 260 ASN A CA 1
ATOM 1967 C C . ASN A 1 260 ? -9.099 -5.622 51.029 1.00 46.53 260 ASN A C 1
ATOM 1969 O O . ASN A 1 260 ? -10.003 -6.236 51.609 1.00 46.53 260 ASN A O 1
ATOM 1973 N N . PRO A 1 261 ? -7.828 -5.658 51.471 1.00 49.81 261 PRO A N 1
ATOM 1974 C CA . PRO A 1 261 ? -7.532 -6.182 52.793 1.00 49.81 261 PRO A CA 1
ATOM 1975 C C . PRO A 1 261 ? -8.327 -5.350 53.813 1.00 49.81 261 PRO A C 1
ATOM 1977 O O . PRO A 1 261 ? -8.460 -4.134 53.631 1.00 49.81 261 PRO A O 1
ATOM 1980 N N . PRO A 1 262 ? -8.909 -5.976 54.851 1.00 43.94 262 PRO A N 1
ATOM 1981 C CA . PRO A 1 262 ? -9.772 -5.275 55.789 1.00 43.94 262 PRO A CA 1
ATOM 1982 C C . PRO A 1 262 ? -8.995 -4.112 56.402 1.00 43.94 262 PRO A C 1
ATOM 1984 O O . PRO A 1 262 ? -7.948 -4.304 57.022 1.00 43.94 262 PRO A O 1
ATOM 1987 N N . SER A 1 263 ? -9.498 -2.895 56.195 1.00 47.59 263 SER A N 1
ATOM 1988 C CA . SER A 1 263 ? -8.940 -1.696 56.802 1.00 47.59 263 SER A CA 1
ATOM 1989 C C . SER A 1 263 ? -9.034 -1.845 58.317 1.00 47.59 263 SER A C 1
ATOM 1991 O O . SER A 1 263 ? -10.126 -1.780 58.886 1.00 47.59 263 SER A O 1
ATOM 1993 N N . LEU A 1 264 ? -7.901 -2.057 58.981 1.00 44.62 264 LEU A N 1
ATOM 1994 C CA . LEU A 1 264 ? -7.826 -1.961 60.430 1.00 44.62 264 LEU A CA 1
ATOM 1995 C C . LEU A 1 264 ? -7.994 -0.486 60.802 1.00 44.62 264 LEU A C 1
ATOM 1997 O O . LEU A 1 264 ? -7.056 0.306 60.726 1.00 44.62 264 LEU A O 1
ATOM 2001 N N . SER A 1 265 ? -9.221 -0.109 61.157 1.00 49.16 265 SER A N 1
ATOM 2002 C CA . SER A 1 265 ? -9.512 1.199 61.736 1.00 49.16 265 SER A CA 1
ATOM 2003 C C . SER A 1 265 ? -8.711 1.385 63.037 1.00 49.16 265 SER A C 1
ATOM 2005 O O . SER A 1 265 ? -8.599 0.437 63.821 1.00 49.16 265 SER A O 1
ATOM 2007 N N . PRO A 1 266 ? -8.169 2.586 63.318 1.00 42.94 266 PRO A N 1
ATOM 2008 C CA . PRO A 1 266 ? -7.396 2.822 64.531 1.00 42.94 266 PRO A CA 1
ATOM 2009 C C . PRO A 1 266 ? -8.250 2.631 65.786 1.00 42.94 266 PRO A C 1
ATOM 2011 O O . PRO A 1 266 ? -9.297 3.258 65.961 1.00 42.94 266 PRO A O 1
ATOM 2014 N N . ILE A 1 267 ? -7.773 1.764 66.677 1.00 47.66 267 ILE A N 1
ATOM 2015 C CA . ILE A 1 267 ? -8.405 1.456 67.956 1.00 47.66 267 ILE A CA 1
ATOM 2016 C C . ILE A 1 267 ? -8.404 2.716 68.840 1.00 47.66 267 ILE A C 1
ATOM 2018 O O . ILE A 1 267 ? -7.364 3.247 69.233 1.00 47.66 267 ILE A O 1
ATOM 2022 N N . ARG A 1 268 ? -9.595 3.228 69.153 1.00 42.34 268 ARG A N 1
ATOM 2023 C CA . ARG A 1 268 ? -9.785 4.336 70.094 1.00 42.34 268 ARG A CA 1
ATOM 2024 C C . ARG A 1 268 ? -9.809 3.741 71.505 1.00 42.34 268 ARG A C 1
ATOM 2026 O O . ARG A 1 268 ? -10.778 3.087 71.882 1.00 42.34 268 ARG A O 1
ATOM 2033 N N . ARG A 1 269 ? -8.734 3.917 72.286 1.00 44.62 269 ARG A N 1
ATOM 2034 C CA . ARG A 1 269 ? -8.692 3.500 73.702 1.00 44.62 269 ARG A CA 1
ATOM 2035 C C . ARG A 1 269 ? -9.767 4.263 74.491 1.00 44.62 269 ARG A C 1
ATOM 2037 O O . ARG A 1 269 ? -9.638 5.464 74.708 1.00 44.62 269 ARG A O 1
ATOM 2044 N N . LYS A 1 270 ? -10.823 3.560 74.914 1.00 38.88 270 LYS A N 1
ATOM 2045 C CA . LYS A 1 270 ? -11.857 4.045 75.841 1.00 38.88 270 LYS A CA 1
ATOM 2046 C C . LYS A 1 270 ? -11.419 3.729 77.276 1.00 38.88 270 LYS A C 1
ATOM 2048 O O . LYS A 1 270 ? -11.418 2.571 77.682 1.00 38.88 270 LYS A O 1
ATOM 2053 N N . GLY A 1 271 ? -11.029 4.755 78.031 1.00 40.12 271 GLY A N 1
ATOM 2054 C CA . GLY A 1 271 ? -10.780 4.684 79.471 1.00 40.12 271 GLY A CA 1
ATOM 2055 C C . GLY A 1 271 ? -12.015 5.109 80.268 1.00 40.12 271 GLY A C 1
ATOM 2056 O O . GLY A 1 271 ? -12.244 6.298 80.420 1.00 40.12 271 GLY A O 1
ATOM 2057 N N . LYS A 1 272 ? -12.772 4.098 80.711 1.00 36.88 272 LYS A N 1
ATOM 2058 C CA . LYS A 1 272 ? -13.606 3.938 81.925 1.00 36.88 272 LYS A CA 1
ATOM 2059 C C . LYS A 1 272 ? -14.593 5.035 82.398 1.00 36.88 272 LYS A C 1
ATOM 2061 O O . LYS A 1 272 ? -14.242 6.176 82.660 1.00 36.88 272 LYS A O 1
ATOM 2066 N N . GLU A 1 273 ? -15.828 4.566 82.585 1.00 34.91 273 GLU A N 1
ATOM 2067 C CA . GLU A 1 273 ? -17.063 5.201 83.070 1.00 34.91 273 GLU A CA 1
ATOM 2068 C C . GLU A 1 273 ? -17.028 5.685 84.535 1.00 34.91 273 GLU A C 1
ATOM 2070 O O . GLU A 1 273 ? -16.350 5.065 85.357 1.00 34.91 273 GLU A O 1
ATOM 2075 N N . LYS A 1 274 ? -17.897 6.656 84.884 1.00 35.25 274 LYS A N 1
ATOM 2076 C CA . LYS A 1 274 ? -19.065 6.408 85.766 1.00 35.25 274 LYS A CA 1
ATOM 2077 C C . LYS A 1 274 ? -20.110 7.550 85.731 1.00 35.25 274 LYS A C 1
ATOM 2079 O O . LYS A 1 274 ? -19.767 8.711 85.905 1.00 35.25 274 LYS A O 1
ATOM 2084 N N . GLU A 1 275 ? -21.357 7.147 85.490 1.00 33.41 275 GLU A N 1
ATOM 2085 C CA . GLU A 1 275 ? -22.670 7.839 85.511 1.00 33.41 275 GLU A CA 1
ATOM 2086 C C . GLU A 1 275 ? -23.173 8.269 86.921 1.00 33.41 275 GLU A C 1
ATOM 2088 O O . GLU A 1 275 ? -22.451 7.978 87.883 1.00 33.41 275 GLU A O 1
ATOM 2093 N N . PRO A 1 276 ? -24.427 8.777 87.135 1.00 45.28 276 PRO A N 1
ATOM 2094 C CA . PRO A 1 276 ? -25.460 9.363 86.234 1.00 45.28 276 PRO A CA 1
ATOM 2095 C C . PRO A 1 276 ? -26.124 10.655 86.796 1.00 45.28 276 PRO A C 1
ATOM 2097 O O . PRO A 1 276 ? -25.906 11.031 87.947 1.00 45.28 276 PRO A O 1
ATOM 2100 N N . GLY A 1 277 ? -27.024 11.283 86.023 1.00 31.95 277 GLY A N 1
ATOM 2101 C CA . GLY A 1 277 ? -28.020 12.221 86.568 1.00 31.95 277 GLY A CA 1
ATOM 2102 C C . GLY A 1 277 ? -28.745 13.080 85.526 1.00 31.95 277 GLY A C 1
ATOM 2103 O O . GLY A 1 277 ? -28.346 14.210 85.277 1.00 31.95 277 GLY A O 1
ATOM 2104 N N . GLU A 1 278 ? -29.801 12.525 84.931 1.00 36.31 278 GLU A N 1
ATOM 2105 C CA . GLU A 1 278 ? -30.902 13.194 84.202 1.00 36.31 278 GLU A CA 1
ATOM 2106 C C . GLU A 1 278 ? -31.578 14.359 84.982 1.00 36.31 278 GLU A C 1
ATOM 2108 O O . GLU A 1 278 ? -31.355 14.463 86.190 1.00 36.31 278 GLU A O 1
ATOM 2113 N N . PRO A 1 279 ? -32.551 15.119 84.411 1.00 41.69 279 PRO A N 1
ATOM 2114 C CA . PRO A 1 279 ? -32.892 15.364 82.996 1.00 41.69 279 PRO A CA 1
ATOM 2115 C C . PRO A 1 279 ? -33.253 16.849 82.671 1.00 41.69 279 PRO A C 1
ATOM 2117 O O . PRO A 1 279 ? -33.306 17.711 83.543 1.00 41.69 279 PRO A O 1
ATOM 2120 N N . ALA A 1 280 ? -33.638 17.057 81.400 1.00 27.23 280 ALA A N 1
ATOM 2121 C CA . ALA A 1 280 ? -34.768 17.881 80.922 1.00 27.23 280 ALA A CA 1
ATOM 2122 C C . ALA A 1 280 ? -34.498 19.246 80.243 1.00 27.23 280 ALA A C 1
ATOM 2124 O O . ALA A 1 280 ? -34.003 20.176 80.867 1.00 27.23 280 ALA A O 1
ATOM 2125 N N . SER A 1 281 ? -35.020 19.335 79.000 1.00 31.53 281 SER A N 1
ATOM 2126 C CA . SER A 1 281 ? -35.778 20.452 78.374 1.00 31.53 281 SER A CA 1
ATOM 2127 C C . SER A 1 281 ? -35.079 21.821 78.266 1.00 31.53 281 SER A C 1
ATOM 2129 O O . SER A 1 281 ? -34.600 22.344 79.259 1.00 31.53 281 SER A O 1
ATOM 2131 N N . VAL A 1 282 ? -35.006 22.516 77.127 1.00 34.22 282 VAL A N 1
ATOM 2132 C CA . VAL A 1 282 ? -35.913 22.732 75.979 1.00 34.22 282 VAL A CA 1
ATOM 2133 C C . VAL A 1 282 ? -35.055 23.053 74.755 1.00 34.22 282 VAL A C 1
ATOM 2135 O O . VAL A 1 282 ? -33.996 23.690 74.953 1.00 34.22 282 VAL A O 1
#

Secondary structure (DSSP, 8-state):
-TT-SSHHHHHHHHHHHHHHGGG---TTSSTT--HHHHHHHHHHHHHS---------TT-----GGGPPPTT---SPP---HHHHHHHHHHHHHHHHHHHT--SHHHHHHHHHHHHHHHHHS-TTTSTTTTT-SPPSS-S-TTTSTHHHHHHHHHHHHHHTSSSGGGSHHHHHHHHHHHHHHHHTTHHHHBPPTTS-SS-----------SSTTBS-TTSHHHHHHHHHHHHHHHHHHHHHHTT---------------PPP--------------------

Radius of gyration: 29.97 Å; chains: 1; bounding box: 65×51×115 Å

pLDDT: mean 78.29, std 21.77, range [27.23, 98.56]

InterPro domains:
  IPR024613 Huntingtin, N-terminal, HEAT repeats 2 [PF12372] (1-280)
  IPR028426 Huntingtin family [PTHR10170] (1-275)